Protein 4N3W (pdb70)

Secondary structure (DSSP, 8-state):
-----HHHHHHHHHHHHHHHHT-TTTTGGGSS---TTTTT-TTHHHH-SS---HHHHHHHHHTT--SSHHHHHHHHHHHHHHHHHHS-TTSHHHHHHHHHHHHHHHHHHHHHHHTT-S----B-SSPPPP---TTSPP-----S---PBPPEEE-TTT--EEEHHHH--TT---TT----TTT-/----

InterPro domains:
  IPR000197 Zinc finger, TAZ-type [PF02135] (354-430)
  IPR000197 Zinc finger, TAZ-type [PF02135] (1772-1843)
  IPR000197 Zinc finger, TAZ-type [PS50134] (347-433)
  IPR000197 Zinc finger, TAZ-type [PS50134] (1765-1846)
  IPR000197 Zinc finger, TAZ-type [SM00551] (348-433)
  IPR000197 Zinc finger, TAZ-type [SM00551] (1766-1844)
  IPR000433 Zinc finger, ZZ-type [PF00569] (1702-1742)
  IPR000433 Zinc finger, ZZ-type [PS01357] (1707-1732)
  IPR000433 Zinc finger, ZZ-type [PS50135] (1702-1750)
  IPR000433 Zinc finger, ZZ-type [SM00291] (1701-1742)
  IPR001487 Bromodomain [PF00439] (1104-1178)
  IPR001487 Bromodomain [PR00503] (1106-1119)
  IPR001487 Bromodomain [PR00503] (1122-1138)
  IPR001487 Bromodomain [PR00503] (1138-1156)
  IPR001487 Bromodomain [PR00503] (1156-1175)
  IPR001487 Bromodomain [PS50014] (1103-1175)
  IPR001487 Bromodomain [SM00297] (1084-1194)
  IPR003101 Coactivator CBP, KIX domain [PF02172] (588-667)
  IPR003101 Coactivator CBP, KIX domain [PS50952] (587-666)
  IPR009110 Nuclear receptor coactivator, interlocking [SSF69125] (2059-2115)

Structure (mmCIF, N/CA/C/O backbone):
data_4N3W
#
_entry.id   4N3W
#
_cell.length_a   92.460
_cell.length_b   59.312
_cell.length_c   53.444
_cell.angle_alpha   90.00
_cell.angle_beta   102.96
_cell.angle_gamma   90.00
#
_symmetry.space_group_name_H-M   'C 1 2 1'
#
loop_
_entity.id
_entity.type
_entity.pdbx_description
1 polymer 'CREB-binding protein'
2 polymer 'Histone H4 peptide'
3 non-polymer 'ZINC ION'
4 water water
#
loop_
_atom_site.group_PDB
_atom_site.id
_atom_site.type_symbol
_atom_site.label_atom_id
_atom_site.label_alt_id
_atom_site.label_comp_id
_atom_site.label_asym_id
_atom_site.label_entity_id
_atom_site.label_seq_id
_atom_site.pdbx_PDB_ins_code
_atom_site.Cartn_x
_atom_site.Cartn_y
_atom_site.Cartn_z
_atom_site.occupancy
_atom_site.B_iso_or_equiv
_atom_site.auth_seq_id
_atom_site.auth_comp_id
_atom_site.auth_asym_id
_atom_site.auth_atom_id
_atom_site.pdbx_PDB_model_num
ATOM 1 N N . LYS A 1 3 ? 6.070 -17.428 23.255 1.00 71.49 1082 LYS A N 1
ATOM 2 C CA . LYS A 1 3 ? 6.308 -18.509 24.252 1.00 63.38 1082 LYS A CA 1
ATOM 3 C C . LYS A 1 3 ? 7.788 -18.518 24.633 1.00 58.78 1082 LYS A C 1
ATOM 4 O O . LYS A 1 3 ? 8.095 -18.410 25.826 1.00 56.35 1082 LYS A O 1
ATOM 10 N N . LYS A 1 4 ? 8.695 -18.610 23.650 1.00 50.05 1083 LYS A N 1
ATOM 11 C CA . LYS A 1 4 ? 10.138 -18.484 23.946 1.00 54.86 1083 LYS A CA 1
ATOM 12 C C . LYS A 1 4 ? 10.498 -17.140 24.568 1.00 49.95 1083 LYS A C 1
ATOM 13 O O . LYS A 1 4 ? 10.338 -16.039 23.992 1.00 42.09 1083 LYS A O 1
ATOM 19 N N . ILE A 1 5 ? 11.008 -17.217 25.777 1.00 44.03 1084 ILE A N 1
ATOM 20 C CA . ILE A 1 5 ? 11.589 -15.992 26.401 1.00 45.79 1084 ILE A CA 1
ATOM 21 C C . ILE A 1 5 ? 13.121 -16.010 26.439 1.00 43.15 1084 ILE A C 1
ATOM 22 O O . ILE A 1 5 ? 13.723 -17.017 26.837 1.00 41.22 1084 ILE A O 1
ATOM 27 N N . PHE A 1 6 ? 13.764 -14.913 26.028 1.00 37.99 1085 PHE A N 1
ATOM 28 C CA . PHE A 1 6 ? 15.206 -14.838 26.019 1.00 39.24 1085 PHE A CA 1
ATOM 29 C C . PHE A 1 6 ? 15.693 -14.184 27.314 1.00 40.86 1085 PHE A C 1
ATOM 30 O O . PHE A 1 6 ? 15.303 -13.070 27.612 1.00 42.88 1085 PHE A O 1
ATOM 38 N N . LYS A 1 7 ? 16.572 -14.842 28.060 1.00 37.88 1086 LYS A N 1
ATOM 39 C CA . LYS A 1 7 ? 17.123 -14.242 29.270 1.00 46.13 1086 LYS A CA 1
ATOM 40 C C . LYS A 1 7 ? 18.320 -13.323 28.895 1.00 47.14 1086 LYS A C 1
ATOM 41 O O . LYS A 1 7 ? 18.978 -13.577 27.903 1.00 44.97 1086 LYS A O 1
ATOM 47 N N . PRO A 1 8 ? 18.607 -12.296 29.700 1.00 49.27 1087 PRO A N 1
ATOM 48 C CA . PRO A 1 8 ? 19.564 -11.245 29.292 1.00 49.03 1087 PRO A CA 1
ATOM 49 C C . PRO A 1 8 ? 20.924 -11.765 28.930 1.00 53.53 1087 PRO A C 1
ATOM 50 O O . PRO A 1 8 ? 21.531 -11.265 27.956 1.00 52.22 1087 PRO A O 1
ATOM 54 N N . GLU A 1 9 ? 21.400 -12.774 29.681 1.00 45.43 1088 GLU A N 1
ATOM 55 C CA . GLU A 1 9 ? 22.755 -13.270 29.512 1.00 48.03 1088 GLU A CA 1
ATOM 56 C C . GLU A 1 9 ? 22.926 -14.066 28.228 1.00 48.38 1088 GLU A C 1
ATOM 57 O O . GLU A 1 9 ? 24.010 -14.048 27.640 1.00 45.56 1088 GLU A O 1
ATOM 63 N N . GLU A 1 10 ? 21.864 -14.753 27.795 1.00 45.86 1089 GLU A N 1
ATOM 64 C CA . GLU A 1 10 ? 21.832 -15.465 26.539 1.00 47.02 1089 GLU A CA 1
ATOM 65 C C . GLU A 1 10 ? 21.923 -14.475 25.335 1.00 36.74 1089 GLU A C 1
ATOM 66 O O . GLU A 1 10 ? 22.680 -14.741 24.388 1.00 39.98 1089 GLU A O 1
ATOM 72 N N . LEU A 1 11 ? 21.179 -13.385 25.399 1.00 45.58 1090 LEU A N 1
ATOM 73 C CA . LEU A 1 11 ? 21.249 -12.308 24.360 1.00 42.69 1090 LEU A CA 1
ATOM 74 C C . LEU A 1 11 ? 22.632 -11.643 24.301 1.00 45.82 1090 LEU A C 1
ATOM 75 O O . LEU A 1 11 ? 23.255 -11.531 23.223 1.00 39.56 1090 LEU A O 1
ATOM 80 N N . ARG A 1 12 ? 23.116 -11.263 25.481 1.00 42.39 1091 ARG A N 1
ATOM 81 C CA . ARG A 1 12 ? 24.393 -10.578 25.646 1.00 46.38 1091 ARG A CA 1
ATOM 82 C C . ARG A 1 12 ? 25.502 -11.479 25.171 1.00 45.32 1091 ARG A C 1
ATOM 83 O O . ARG A 1 12 ? 26.273 -11.116 24.279 1.00 44.38 1091 ARG A O 1
ATOM 91 N N . GLN A 1 13 ? 25.567 -12.712 25.671 1.00 44.94 1092 GLN A N 1
ATOM 92 C CA . GLN A 1 13 ? 26.537 -13.658 25.156 1.00 41.06 1092 GLN A CA 1
ATOM 93 C C . GLN A 1 13 ? 26.506 -13.910 23.633 1.00 48.37 1092 GLN A C 1
ATOM 94 O O . GLN A 1 13 ? 27.551 -14.130 22.998 1.00 46.42 1092 GLN A O 1
ATOM 100 N N . ALA A 1 14 ? 25.328 -13.962 23.034 1.00 42.39 1093 ALA A N 1
ATOM 101 C CA . ALA A 1 14 ? 25.291 -14.266 21.628 1.00 37.84 1093 ALA A CA 1
ATOM 102 C C . ALA A 1 14 ? 25.603 -13.012 20.782 1.00 34.81 1093 ALA A C 1
ATOM 103 O O . ALA A 1 14 ? 26.341 -13.093 19.772 1.00 38.35 1093 ALA A O 1
ATOM 105 N N . LEU A 1 15 ? 25.006 -11.897 21.168 1.00 38.88 1094 LEU A N 1
ATOM 106 C CA . LEU A 1 15 ? 24.960 -10.683 20.359 1.00 33.79 1094 LEU A CA 1
ATOM 107 C C . LEU A 1 15 ? 26.214 -9.796 20.560 1.00 42.46 1094 LEU A C 1
ATOM 108 O O . LEU A 1 15 ? 26.694 -9.099 19.633 1.00 38.82 1094 LEU A O 1
ATOM 113 N N . MET A 1 16 ? 26.732 -9.768 21.784 1.00 37.28 1095 MET A N 1
ATOM 114 C CA . MET A 1 16 ? 27.807 -8.810 22.099 1.00 41.42 1095 MET A CA 1
ATOM 115 C C . MET A 1 16 ? 29.018 -8.956 21.144 1.00 41.16 1095 MET A C 1
ATOM 116 O O . MET A 1 16 ? 29.621 -7.951 20.785 1.00 41.97 1095 MET A O 1
ATOM 121 N N . PRO A 1 17 ? 29.360 -10.175 20.722 1.00 42.51 1096 PRO A N 1
ATOM 122 C CA . PRO A 1 17 ? 30.465 -10.232 19.784 1.00 46.48 1096 PRO A CA 1
ATOM 123 C C . PRO A 1 17 ? 30.166 -9.571 18.440 1.00 47.37 1096 PRO A C 1
ATOM 124 O O . PRO A 1 17 ? 31.097 -9.171 17.775 1.00 37.55 1096 PRO A O 1
ATOM 128 N N . THR A 1 18 ? 28.896 -9.381 18.079 1.00 41.38 1097 THR A N 1
ATOM 129 C CA . THR A 1 18 ? 28.596 -8.642 16.857 1.00 37.13 1097 THR A CA 1
ATOM 130 C C . THR A 1 18 ? 28.803 -7.190 17.122 1.00 34.84 1097 THR A C 1
ATOM 131 O O . THR A 1 18 ? 29.303 -6.465 16.241 1.00 35.14 1097 THR A O 1
ATOM 135 N N . LEU A 1 19 ? 28.473 -6.713 18.326 1.00 33.66 1098 LEU A N 1
ATOM 136 C CA . LEU A 1 19 ? 28.749 -5.350 18.643 1.00 34.83 1098 LEU A CA 1
ATOM 137 C C . LEU A 1 19 ? 30.269 -5.028 18.790 1.00 40.19 1098 LEU A C 1
ATOM 138 O O . LEU A 1 19 ? 30.755 -3.921 18.415 1.00 36.03 1098 LEU A O 1
ATOM 143 N N . GLU A 1 20 ? 31.015 -5.970 19.351 1.00 37.36 1099 GLU A N 1
ATOM 144 C CA . GLU A 1 20 ? 32.471 -5.817 19.444 1.00 36.92 1099 GLU A CA 1
ATOM 145 C C . GLU A 1 20 ? 33.064 -5.753 18.034 1.00 34.49 1099 GLU A C 1
ATOM 146 O O . GLU A 1 20 ? 34.033 -5.069 17.834 1.00 37.47 1099 GLU A O 1
ATOM 152 N N . ALA A 1 21 ? 32.524 -6.490 17.075 1.00 34.22 1100 ALA A N 1
ATOM 153 C CA . ALA A 1 21 ? 33.045 -6.461 15.670 1.00 37.42 1100 ALA A CA 1
ATOM 154 C C . ALA A 1 21 ? 32.929 -5.045 15.096 1.00 37.53 1100 ALA A C 1
ATOM 155 O O . ALA A 1 21 ? 33.795 -4.611 14.324 1.00 38.89 1100 ALA A O 1
ATOM 157 N N . LEU A 1 22 ? 31.889 -4.310 15.490 1.00 38.72 1101 LEU A N 1
ATOM 158 C CA . LEU A 1 22 ? 31.752 -2.918 15.093 1.00 33.90 1101 LEU A CA 1
ATOM 159 C C . LEU A 1 22 ? 32.773 -2.066 15.814 1.00 36.22 1101 LEU A C 1
ATOM 160 O O . LEU A 1 22 ? 33.529 -1.317 15.199 1.00 36.18 1101 LEU A O 1
ATOM 165 N N . TYR A 1 23 ? 32.804 -2.164 17.122 1.00 34.11 1102 TYR A N 1
ATOM 166 C CA . TYR A 1 23 ? 33.783 -1.416 17.888 1.00 35.01 1102 TYR A CA 1
ATOM 167 C C . TYR A 1 23 ? 35.270 -1.581 17.413 1.00 32.43 1102 TYR A C 1
ATOM 168 O O . TYR A 1 23 ? 36.069 -0.626 17.522 1.00 37.70 1102 TYR A O 1
ATOM 177 N N . ARG A 1 24 ? 35.631 -2.764 17.012 1.00 37.86 1103 ARG A N 1
ATOM 178 C CA . ARG A 1 24 ? 36.973 -3.047 16.487 1.00 45.00 1103 ARG A CA 1
ATOM 179 C C . ARG A 1 24 ? 37.318 -2.197 15.256 1.00 48.17 1103 ARG A C 1
ATOM 180 O O . ARG A 1 24 ? 38.508 -2.004 14.940 1.00 39.44 1103 ARG A O 1
ATOM 188 N N . GLN A 1 25 ? 36.302 -1.704 14.550 1.00 42.34 1104 GLN A N 1
ATOM 189 C CA . GLN A 1 25 ? 36.579 -0.990 13.288 1.00 39.42 1104 GLN A CA 1
ATOM 190 C C . GLN A 1 25 ? 37.134 0.384 13.597 1.00 33.69 1104 GLN A C 1
ATOM 191 O O . GLN A 1 25 ? 36.473 1.218 14.222 1.00 38.05 1104 GLN A O 1
ATOM 197 N N . ASP A 1 26 ? 38.377 0.632 13.181 1.00 40.45 1105 ASP A N 1
ATOM 198 C CA . ASP A 1 26 ? 39.066 1.912 13.479 1.00 37.56 1105 ASP A CA 1
ATOM 199 C C . ASP A 1 26 ? 39.621 2.363 12.158 1.00 38.68 1105 ASP A C 1
ATOM 200 O O . ASP A 1 26 ? 40.375 1.643 11.561 1.00 35.16 1105 ASP A O 1
ATOM 205 N N . PRO A 1 27 ? 39.256 3.541 11.671 1.00 35.16 1106 PRO A N 1
ATOM 206 C CA . PRO A 1 27 ? 38.643 4.691 12.216 1.00 36.22 1106 PRO A CA 1
ATOM 207 C C . PRO A 1 27 ? 37.089 4.607 12.286 1.00 33.77 1106 PRO A C 1
ATOM 208 O O . PRO A 1 27 ? 36.480 5.434 12.927 1.00 39.18 1106 PRO A O 1
ATOM 212 N N . GLU A 1 28 ? 36.501 3.611 11.649 1.00 35.26 1107 GLU A N 1
ATOM 213 C CA . GLU A 1 28 ? 35.076 3.648 11.321 1.00 30.71 1107 GLU A CA 1
ATOM 214 C C . GLU A 1 28 ? 34.105 3.722 12.510 1.00 34.09 1107 GLU A C 1
ATOM 215 O O . GLU A 1 28 ? 33.101 4.435 12.413 1.00 35.11 1107 GLU A O 1
ATOM 221 N N . SER A 1 29 ? 34.392 3.035 13.631 1.00 33.58 1108 SER A N 1
ATOM 222 C CA . SER A 1 29 ? 33.489 3.090 14.771 1.00 33.52 1108 SER A CA 1
ATOM 223 C C . SER A 1 29 ? 33.550 4.363 15.554 1.00 34.84 1108 SER A C 1
ATOM 224 O O . SER A 1 29 ? 32.644 4.654 16.350 1.00 31.39 1108 SER A O 1
ATOM 227 N N . LEU A 1 30 ? 34.606 5.166 15.401 1.00 34.92 1109 LEU A N 1
ATOM 228 C CA . LEU A 1 30 ? 34.819 6.238 16.365 1.00 37.89 1109 LEU A CA 1
ATOM 229 C C . LEU A 1 30 ? 33.729 7.271 16.487 1.00 37.63 1109 LEU A C 1
ATOM 230 O O . LEU A 1 30 ? 33.376 7.641 17.573 1.00 37.73 1109 LEU A O 1
ATOM 235 N N . PRO A 1 31 ? 33.117 7.696 15.368 1.00 38.14 1110 PRO A N 1
ATOM 236 C CA . PRO A 1 31 ? 31.954 8.596 15.510 1.00 36.32 1110 PRO A CA 1
ATOM 237 C C . PRO A 1 31 ? 30.694 7.926 16.128 1.00 33.15 1110 PRO A C 1
ATOM 238 O O . PRO A 1 31 ? 29.756 8.638 16.423 1.00 37.32 1110 PRO A O 1
ATOM 242 N N . PHE A 1 32 ? 30.695 6.584 16.195 1.00 31.55 1111 PHE A N 1
ATOM 243 C CA . PHE A 1 32 ? 29.582 5.796 16.676 1.00 33.27 1111 PHE A CA 1
ATOM 244 C C . PHE A 1 32 ? 29.702 5.310 18.149 1.00 32.91 1111 PHE A C 1
ATOM 245 O O . PHE A 1 32 ? 28.779 4.709 18.689 1.00 33.46 1111 PHE A O 1
ATOM 253 N N . ARG A 1 33 ? 30.783 5.700 18.795 1.00 36.15 1112 ARG A N 1
ATOM 254 C CA . ARG A 1 33 ? 31.088 5.183 20.128 1.00 39.22 1112 ARG A CA 1
ATOM 255 C C . ARG A 1 33 ? 30.389 5.904 21.274 1.00 35.91 1112 ARG A C 1
ATOM 256 O O . ARG A 1 33 ? 30.423 5.418 22.431 1.00 42.41 1112 ARG A O 1
ATOM 264 N N . GLN A 1 34 ? 29.787 7.071 21.032 1.00 33.17 1113 GLN A N 1
ATOM 265 C CA . GLN A 1 34 ? 29.117 7.810 22.069 1.00 36.03 1113 GLN A CA 1
ATOM 266 C C . GLN A 1 34 ? 27.914 8.503 21.439 1.00 39.35 1113 GLN A C 1
ATOM 267 O O . GLN A 1 34 ? 27.922 8.648 20.182 1.00 36.23 1113 GLN A O 1
ATOM 273 N N . PRO A 1 35 ? 26.895 8.930 22.251 1.00 35.62 1114 PRO A N 1
ATOM 274 C CA . PRO A 1 35 ? 25.773 9.708 21.679 1.00 36.54 1114 PRO A CA 1
ATOM 275 C C . PRO A 1 35 ? 26.261 10.950 20.987 1.00 40.51 1114 PRO A C 1
ATOM 276 O O . PRO A 1 35 ? 27.173 11.665 21.495 1.00 35.75 1114 PRO A O 1
ATOM 280 N N . VAL A 1 36 ? 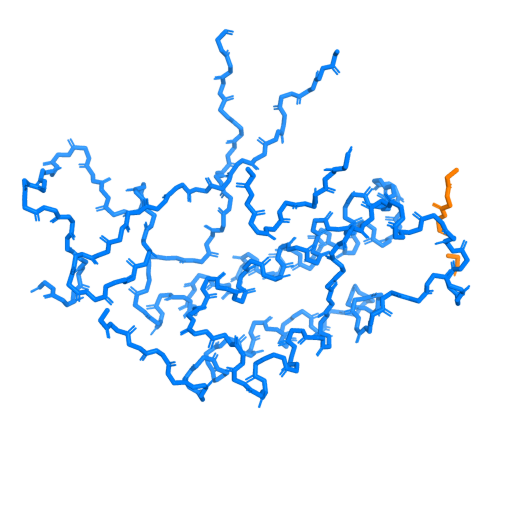25.736 11.176 19.781 1.00 34.90 1115 VAL A N 1
ATOM 281 C CA . VAL A 1 36 ? 25.990 12.418 19.090 1.00 38.37 1115 VAL A CA 1
ATOM 282 C C . VAL A 1 36 ? 25.625 13.603 19.983 1.00 35.01 1115 VAL A C 1
ATOM 283 O O . VAL A 1 36 ? 24.496 13.693 20.455 1.00 35.34 1115 VAL A O 1
ATOM 287 N N . ASP A 1 37 ? 26.590 14.517 20.176 1.00 38.93 1116 ASP A N 1
ATOM 288 C CA . ASP A 1 37 ? 26.438 15.771 20.976 1.00 40.60 1116 ASP A CA 1
ATOM 289 C C . ASP A 1 37 ? 26.451 16.927 20.008 1.00 36.20 1116 ASP A C 1
ATOM 290 O O . ASP A 1 37 ? 27.524 17.271 19.537 1.00 44.23 1116 ASP A O 1
ATOM 295 N N . PRO A 1 38 ? 25.273 17.475 19.632 1.00 37.82 1117 PRO A N 1
ATOM 296 C CA . PRO A 1 38 ? 25.249 18.469 18.568 1.00 39.95 1117 PRO A CA 1
ATOM 297 C C . PRO A 1 38 ? 25.962 19.791 18.850 1.00 40.88 1117 PRO A C 1
ATOM 298 O O . PRO A 1 38 ? 26.382 20.439 17.890 1.00 44.26 1117 PRO A O 1
ATOM 302 N N . GLN A 1 39 ? 26.072 20.172 20.118 1.00 48.60 1118 GLN A N 1
ATOM 303 C CA . GLN A 1 39 ? 26.948 21.280 20.533 1.00 51.71 1118 GLN A CA 1
ATOM 304 C C . GLN A 1 39 ? 28.386 21.024 20.159 1.00 46.63 1118 GLN A C 1
ATOM 305 O O . GLN A 1 39 ? 28.937 21.706 19.298 1.00 58.83 1118 GLN A O 1
ATOM 311 N N . LEU A 1 40 ? 28.971 19.989 20.743 1.00 52.83 1119 LEU A N 1
ATOM 312 C CA . LEU A 1 40 ? 30.359 19.606 20.473 1.00 53.38 1119 LEU A CA 1
ATOM 313 C C . LEU A 1 40 ? 30.631 19.516 18.976 1.00 58.03 1119 LEU A C 1
ATOM 314 O O . LEU A 1 40 ? 31.623 20.035 18.500 1.00 54.19 1119 LEU A O 1
ATOM 319 N N . LEU A 1 41 ? 29.725 18.885 18.230 1.00 46.77 1120 LEU A N 1
ATOM 320 C CA . LEU A 1 41 ? 29.955 18.577 16.816 1.00 46.73 1120 LEU A CA 1
ATOM 321 C C . LEU A 1 41 ? 29.572 19.721 15.872 1.00 42.53 1120 LEU A C 1
ATOM 322 O O . LEU A 1 41 ? 29.730 19.614 14.671 1.00 44.87 1120 LEU A O 1
ATOM 327 N N . GLY A 1 42 ? 29.038 20.800 16.414 1.00 46.82 1121 GLY A N 1
ATOM 328 C CA . GLY A 1 42 ? 28.623 21.948 15.610 1.00 48.55 1121 GLY A CA 1
ATOM 329 C C . GLY A 1 42 ? 27.449 21.719 14.675 1.00 50.83 1121 GLY A C 1
ATOM 330 O O . GLY A 1 42 ? 27.396 22.312 13.581 1.00 52.81 1121 GLY A O 1
ATOM 331 N N . ILE A 1 43 ? 26.493 20.884 15.100 1.00 42.10 1122 ILE A N 1
ATOM 332 C CA . ILE A 1 43 ? 25.380 20.491 14.217 1.00 43.89 1122 ILE A CA 1
ATOM 333 C C . ILE A 1 43 ? 24.048 20.764 14.904 1.00 41.30 1122 ILE A C 1
ATOM 334 O O . ILE A 1 43 ? 23.329 19.826 15.335 1.00 42.00 1122 ILE A O 1
ATOM 339 N N . PRO A 1 44 ? 23.673 22.058 14.996 1.00 47.62 1123 PRO A N 1
ATOM 340 C CA . PRO A 1 44 ? 22.511 22.414 15.828 1.00 45.36 1123 PRO A CA 1
ATOM 341 C C . PRO A 1 44 ? 21.184 21.940 15.264 1.00 42.73 1123 PRO A C 1
ATOM 342 O O . PRO A 1 44 ? 20.188 21.976 15.972 1.00 44.98 1123 PRO A O 1
ATOM 346 N N . ASP A 1 45 ? 21.145 21.550 13.994 1.00 39.83 1124 ASP A N 1
ATOM 347 C CA . ASP A 1 45 ? 19.912 21.001 13.411 1.00 42.25 1124 ASP A CA 1
ATOM 348 C C . ASP A 1 45 ? 19.813 19.448 13.555 1.00 40.35 1124 ASP A C 1
ATOM 349 O O . ASP A 1 45 ? 18.875 18.846 13.025 1.00 42.19 1124 ASP A O 1
ATOM 354 N N . TYR A 1 46 ? 20.723 18.794 14.293 1.00 38.81 1125 TYR A N 1
ATOM 355 C CA . TYR A 1 46 ? 20.709 17.335 14.387 1.00 35.95 1125 TYR A CA 1
ATOM 356 C C . TYR A 1 46 ? 19.388 16.698 14.821 1.00 35.78 1125 TYR A C 1
ATOM 357 O O . TYR A 1 46 ? 18.851 15.787 14.121 1.00 33.99 1125 TYR A O 1
ATOM 366 N N . PHE A 1 47 ? 18.862 17.117 15.981 1.00 33.52 1126 PHE A N 1
ATOM 367 C CA . PHE A 1 47 ? 17.603 16.624 16.466 1.00 41.47 1126 PHE A CA 1
ATOM 368 C C . PHE A 1 47 ? 16.389 17.186 15.670 1.00 39.21 1126 PHE A C 1
ATOM 369 O O . PHE A 1 47 ? 15.284 16.722 15.849 1.00 39.04 1126 PHE A O 1
ATOM 377 N N . ASP A 1 48 ? 16.587 18.149 14.781 1.00 43.08 1127 ASP A N 1
ATOM 378 C CA . ASP A 1 48 ? 15.549 18.418 13.767 1.00 40.82 1127 ASP A CA 1
ATOM 379 C C . ASP A 1 48 ? 15.417 17.249 12.762 1.00 42.96 1127 ASP A C 1
ATOM 380 O O . ASP A 1 48 ? 14.348 17.011 12.195 1.00 45.07 1127 ASP A O 1
ATOM 385 N N . ILE A 1 49 ? 16.514 16.547 12.524 1.00 40.60 1128 ILE A N 1
ATOM 386 C CA . ILE A 1 49 ? 16.573 15.532 11.489 1.00 38.09 1128 ILE A CA 1
ATOM 387 C C . ILE A 1 49 ? 16.442 14.142 12.113 1.00 41.69 1128 ILE A C 1
ATOM 388 O O . ILE A 1 49 ? 15.673 13.330 11.650 1.00 37.41 1128 ILE A O 1
ATOM 393 N N . VAL A 1 50 ? 17.205 13.872 13.187 1.00 37.76 1129 VAL A N 1
ATOM 394 C CA . VAL A 1 50 ? 17.206 12.560 13.856 1.00 33.90 1129 VAL A CA 1
ATOM 395 C C . VAL A 1 50 ? 16.338 12.662 15.089 1.00 36.85 1129 VAL A C 1
ATOM 396 O O . VAL A 1 50 ? 16.713 13.325 16.048 1.00 37.24 1129 VAL A O 1
ATOM 400 N N . LYS A 1 51 ? 15.180 12.021 15.062 1.00 36.13 1130 LYS A N 1
ATOM 401 C CA . LYS A 1 51 ? 14.201 12.109 16.120 1.00 39.33 1130 LYS A CA 1
ATOM 402 C C . LYS A 1 51 ? 14.516 11.110 17.194 1.00 37.28 1130 LYS A C 1
ATOM 403 O O . LYS A 1 51 ? 14.174 11.313 18.346 1.00 36.23 1130 LYS A O 1
ATOM 409 N N . ASN A 1 52 ? 15.263 10.061 16.860 1.00 32.00 1131 ASN A N 1
ATOM 410 C CA . ASN A 1 52 ? 15.479 8.948 17.738 1.00 33.74 1131 ASN A CA 1
ATOM 411 C C . ASN A 1 52 ? 16.911 8.458 17.646 1.00 38.08 1131 ASN A C 1
ATOM 412 O O . ASN A 1 52 ? 17.266 7.499 16.905 1.00 32.09 1131 ASN A O 1
ATOM 417 N N . PRO A 1 53 ? 17.809 9.170 18.366 1.00 36.30 1132 PRO A N 1
ATOM 418 C CA . PRO A 1 53 ? 19.197 8.812 18.262 1.00 33.18 1132 PRO A CA 1
ATOM 419 C C . PRO A 1 53 ? 19.543 7.480 18.860 1.00 32.50 1132 PRO A C 1
ATOM 420 O O . PRO A 1 53 ? 18.828 6.920 19.708 1.00 32.43 1132 PRO A O 1
ATOM 424 N N . MET A 1 54 ? 20.623 6.922 18.311 1.00 33.09 1133 MET A N 1
ATOM 425 C CA . MET A 1 54 ? 21.187 5.642 18.729 1.00 30.95 1133 MET A CA 1
ATOM 426 C C . MET A 1 54 ? 22.665 5.555 18.448 1.00 31.20 1133 MET A C 1
ATOM 427 O O . MET A 1 54 ? 2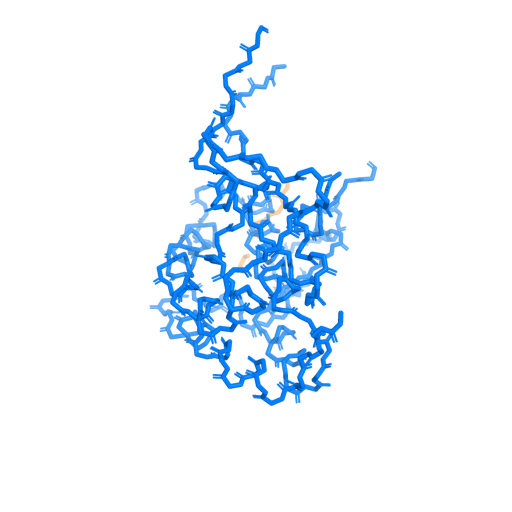3.123 6.101 17.403 1.00 32.50 1133 MET A O 1
ATOM 432 N N . ASP A 1 55 ? 23.373 4.765 19.266 1.00 30.33 1134 ASP A N 1
ATOM 433 C CA . ASP A 1 55 ? 24.841 4.621 19.210 1.00 33.61 1134 ASP A CA 1
ATOM 434 C C . ASP A 1 55 ? 25.323 3.418 19.924 1.00 30.58 1134 ASP A C 1
ATOM 435 O O . ASP A 1 55 ? 24.549 2.766 20.651 1.00 37.19 1134 ASP A O 1
ATOM 440 N N . LEU A 1 56 ? 26.584 3.067 19.678 1.00 31.90 1135 LEU A N 1
ATOM 441 C CA . LEU A 1 56 ? 27.169 1.831 20.169 1.00 30.87 1135 LEU A CA 1
ATOM 442 C C . LEU A 1 56 ? 27.085 1.734 21.672 1.00 33.16 1135 LEU A C 1
ATOM 443 O O . LEU A 1 56 ? 26.859 0.629 22.206 1.00 35.43 1135 LEU A O 1
ATOM 448 N N . SER A 1 57 ? 27.276 2.852 22.330 1.00 36.22 1136 SER A N 1
ATOM 449 C CA . SER A 1 57 ? 27.335 2.811 23.821 1.00 39.63 1136 SER A CA 1
ATOM 450 C C . SER A 1 57 ? 25.959 2.521 24.416 1.00 39.86 1136 SER A C 1
ATOM 451 O O . SER A 1 57 ? 25.841 1.765 25.409 1.00 38.25 1136 SER A O 1
ATOM 454 N N . THR A 1 58 ? 24.922 3.081 23.786 1.00 40.33 1137 THR A N 1
ATOM 455 C CA . THR A 1 58 ? 23.532 2.926 24.256 1.00 34.80 1137 THR A CA 1
ATOM 456 C C . THR A 1 58 ? 23.154 1.484 24.009 1.00 34.72 1137 THR A C 1
ATOM 457 O O . THR A 1 58 ? 22.638 0.810 24.919 1.00 36.13 1137 THR A O 1
ATOM 461 N N . ILE A 1 59 ? 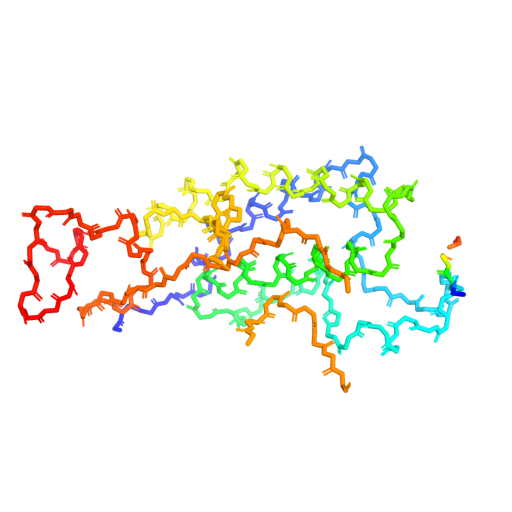23.473 0.948 22.827 1.00 32.15 1138 ILE A N 1
ATOM 462 C CA . ILE A 1 59 ? 23.181 -0.450 22.522 1.00 33.83 1138 ILE A CA 1
ATOM 463 C C . ILE A 1 59 ? 23.902 -1.418 23.513 1.00 38.60 1138 ILE A C 1
ATOM 464 O O . ILE A 1 59 ? 23.370 -2.486 23.933 1.00 34.56 1138 ILE A O 1
ATOM 469 N N . LYS A 1 60 ? 25.145 -1.077 23.837 1.00 36.55 1139 LYS A N 1
ATOM 470 C CA . LYS A 1 60 ? 25.938 -1.941 24.747 1.00 36.88 1139 LYS A CA 1
ATOM 471 C C . LYS A 1 60 ? 25.274 -1.890 26.128 1.00 33.33 1139 LYS A C 1
ATOM 472 O O . LYS A 1 60 ? 25.164 -2.913 26.782 1.00 43.52 1139 LYS A O 1
ATOM 478 N N . ARG A 1 61 ? 24.911 -0.696 26.540 1.00 38.62 1140 ARG A N 1
ATOM 479 C CA . ARG A 1 61 ? 24.214 -0.474 27.841 1.00 47.77 1140 ARG A CA 1
ATOM 480 C C . ARG A 1 61 ? 22.842 -1.196 27.866 1.00 45.54 1140 ARG A C 1
ATOM 481 O O . ARG A 1 61 ? 22.482 -1.808 28.867 1.00 41.70 1140 ARG A O 1
ATOM 489 N N . LYS A 1 62 ? 22.114 -1.197 26.743 1.00 39.30 1141 LYS A N 1
ATOM 490 C CA . LYS A 1 62 ? 20.896 -1.994 26.634 1.00 39.58 1141 LYS A CA 1
ATOM 491 C C . LYS A 1 62 ? 21.123 -3.515 26.770 1.00 40.60 1141 LYS A C 1
ATOM 492 O O . LYS A 1 62 ? 20.369 -4.198 27.473 1.00 44.76 1141 LYS A O 1
ATOM 498 N N . LEU A 1 63 ? 22.190 -4.037 26.178 1.00 40.82 1142 LEU A N 1
ATOM 499 C CA . LEU A 1 63 ? 22.562 -5.426 26.353 1.00 40.54 1142 LEU A CA 1
ATOM 500 C C . LEU A 1 63 ? 23.007 -5.762 27.811 1.00 46.31 1142 LEU A C 1
ATOM 501 O O . LEU A 1 63 ? 22.751 -6.859 28.337 1.00 42.90 1142 LEU A O 1
ATOM 506 N N . ASP A 1 64 ? 23.790 -4.855 28.354 1.00 42.92 1143 ASP A N 1
ATOM 507 C CA . ASP A 1 64 ? 24.399 -5.003 29.699 1.00 47.21 1143 ASP A CA 1
ATOM 508 C C . ASP A 1 64 ? 23.404 -4.975 30.854 1.00 55.79 1143 ASP A C 1
ATOM 509 O O . ASP A 1 64 ? 23.670 -5.586 31.902 1.00 58.58 1143 ASP A O 1
ATOM 514 N N . THR A 1 65 ? 22.266 -4.316 30.646 1.00 52.78 1144 THR A N 1
ATOM 515 C CA . THR A 1 65 ? 21.235 -4.103 31.655 1.00 56.81 1144 THR A CA 1
ATOM 516 C C . THR A 1 65 ? 19.898 -4.824 31.269 1.00 55.67 1144 THR A C 1
ATOM 517 O O . THR A 1 65 ? 18.857 -4.605 31.881 1.00 51.40 1144 THR A O 1
ATOM 521 N N . GLY A 1 66 ? 19.927 -5.681 30.253 1.00 49.94 1145 GLY A N 1
ATOM 522 C CA . GLY A 1 66 ? 18.764 -6.521 29.919 1.00 52.85 1145 GLY A CA 1
ATOM 523 C C . GLY A 1 66 ? 17.557 -5.855 29.290 1.00 53.09 1145 GLY A C 1
ATOM 524 O O . GLY A 1 66 ? 16.424 -6.330 29.460 1.00 42.72 1145 GLY A O 1
ATOM 525 N N . GLN A 1 67 ? 17.754 -4.774 28.527 1.00 43.26 1146 GLN A N 1
ATOM 526 C CA . GLN A 1 67 ? 16.607 -4.083 27.960 1.00 48.56 1146 GLN A CA 1
ATOM 527 C C . GLN A 1 67 ? 16.031 -4.711 26.688 1.00 46.08 1146 GLN A C 1
ATOM 528 O O . GLN A 1 67 ? 15.057 -4.202 26.164 1.00 47.03 1146 GLN A O 1
ATOM 534 N N . TYR A 1 68 ? 16.638 -5.750 26.148 1.00 45.44 1147 TYR A N 1
ATOM 535 C CA . TYR A 1 68 ? 16.062 -6.367 24.931 1.00 44.98 1147 TYR A CA 1
ATOM 536 C C . TYR A 1 68 ? 15.421 -7.697 25.366 1.00 48.70 1147 TYR A C 1
ATOM 537 O O . TYR A 1 68 ? 16.012 -8.438 26.168 1.00 49.12 1147 TYR A O 1
ATOM 546 N N . GLN A 1 69 ? 14.228 -7.987 24.848 1.00 47.64 1148 GLN A N 1
ATOM 547 C CA . GLN A 1 69 ? 13.548 -9.236 25.181 1.00 49.03 1148 GLN A CA 1
ATOM 548 C C . GLN A 1 69 ? 13.859 -10.247 24.143 1.00 44.30 1148 GLN A C 1
ATOM 549 O O . GLN A 1 69 ? 13.910 -11.446 24.406 1.00 41.21 1148 GLN A O 1
ATOM 555 N N . GLU A 1 70 ? 14.074 -9.764 22.912 1.00 41.33 1149 GLU A N 1
ATOM 556 C CA . GLU A 1 70 ? 14.398 -10.664 21.846 1.00 42.25 1149 GLU A CA 1
ATOM 557 C C . GLU A 1 70 ? 15.336 -9.975 20.817 1.00 35.45 1149 GLU A C 1
ATOM 558 O O . GLU A 1 70 ? 15.381 -8.761 20.756 1.00 37.34 1149 GLU A O 1
ATOM 564 N N . PRO A 1 71 ? 16.087 -10.773 20.065 1.00 34.30 1150 PRO A N 1
ATOM 565 C CA . PRO A 1 71 ? 17.274 -10.239 19.432 1.00 36.91 1150 PRO A CA 1
ATOM 566 C C . PRO A 1 71 ? 16.966 -9.347 18.221 1.00 36.29 1150 PRO A C 1
ATOM 567 O O . PRO A 1 71 ? 17.842 -8.587 17.821 1.00 34.55 1150 PRO A O 1
ATOM 571 N N . TRP A 1 72 ? 15.751 -9.413 17.653 1.00 36.54 1151 TRP A N 1
ATOM 572 C CA . TRP A 1 72 ? 15.412 -8.484 16.562 1.00 34.83 1151 TRP A CA 1
ATOM 573 C C . TRP A 1 72 ? 15.332 -7.049 17.115 1.00 33.76 1151 TRP A C 1
ATOM 574 O O . TRP A 1 72 ? 15.486 -6.107 16.401 1.00 33.75 1151 TRP A O 1
ATOM 585 N N . GLN A 1 73 ? 15.137 -6.880 18.429 1.00 32.95 1152 GLN A N 1
ATOM 586 C CA . GLN A 1 73 ? 15.166 -5.565 18.964 1.00 29.24 1152 GLN A CA 1
ATOM 587 C C . GLN A 1 73 ? 16.582 -4.975 18.941 1.00 30.16 1152 GLN A C 1
ATOM 588 O O . GLN A 1 73 ? 16.768 -3.741 18.806 1.00 36.56 1152 GLN A O 1
ATOM 594 N N . TYR A 1 74 ? 17.564 -5.819 19.162 1.00 32.10 1153 TYR A N 1
ATOM 595 C CA . TYR A 1 74 ? 18.979 -5.407 19.035 1.00 34.33 1153 TYR A CA 1
ATOM 596 C C . TYR A 1 74 ? 19.294 -5.050 17.566 1.00 32.62 1153 TYR A C 1
ATOM 597 O O . TYR A 1 74 ? 19.812 -4.002 17.271 1.00 32.19 1153 TYR A O 1
ATOM 606 N N . VAL A 1 75 ? 18.987 -5.949 16.644 1.00 32.44 1154 VAL A N 1
ATOM 607 C CA . VAL A 1 75 ? 19.164 -5.646 15.218 1.00 27.80 1154 VAL A CA 1
ATOM 608 C C . VAL A 1 75 ? 18.515 -4.323 14.818 1.00 32.29 1154 VAL A C 1
ATOM 609 O O . VAL A 1 75 ? 19.146 -3.502 14.146 1.00 30.28 1154 VAL A O 1
ATOM 613 N N . ASP A 1 76 ? 17.253 -4.075 15.250 1.00 30.10 1155 ASP A N 1
ATOM 614 C CA . ASP A 1 76 ? 16.590 -2.831 14.958 1.00 33.51 1155 ASP A CA 1
ATOM 615 C C . ASP A 1 76 ? 17.368 -1.630 15.455 1.00 32.89 1155 ASP A C 1
ATOM 616 O O . ASP A 1 76 ? 17.416 -0.636 14.784 1.00 27.67 1155 ASP A O 1
ATOM 621 N N . ASP A 1 77 ? 17.941 -1.710 16.649 1.00 33.26 1156 ASP A N 1
ATOM 622 C CA . ASP A 1 77 ? 18.724 -0.536 17.152 1.00 30.26 1156 ASP A CA 1
ATOM 623 C C . ASP A 1 77 ? 19.980 -0.339 16.336 1.00 26.83 1156 ASP A C 1
ATOM 624 O O . ASP A 1 77 ? 20.355 0.805 16.136 1.00 30.85 1156 ASP A O 1
ATOM 629 N N . VAL A 1 78 ? 20.678 -1.413 16.004 1.00 29.87 1157 VAL A N 1
ATOM 630 C CA . VAL A 1 78 ? 21.882 -1.317 15.129 1.00 32.66 1157 VAL A CA 1
ATOM 631 C C . VAL A 1 78 ? 21.557 -0.554 13.837 1.00 31.23 1157 VAL A C 1
ATOM 632 O O . VAL A 1 78 ? 22.234 0.397 13.4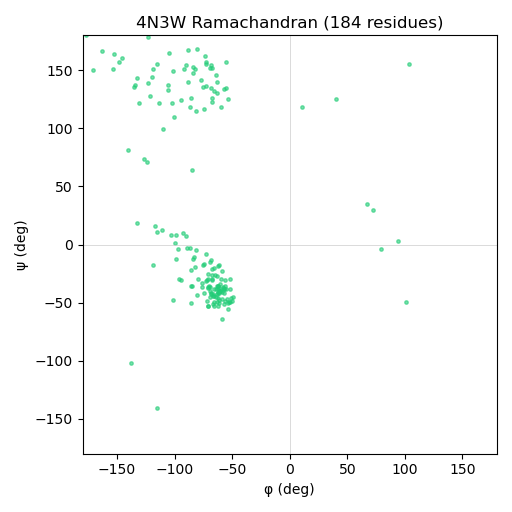71 1.00 28.44 1157 VAL A O 1
ATOM 636 N N . TRP A 1 79 ? 20.461 -0.935 13.164 1.00 30.86 1158 TRP A N 1
ATOM 637 C CA . TRP A 1 79 ? 20.053 -0.251 11.918 1.00 31.71 1158 TRP A CA 1
ATOM 638 C C . TRP A 1 79 ? 19.508 1.171 12.120 1.00 31.61 1158 TRP A C 1
ATOM 639 O O . TRP A 1 79 ? 19.691 2.034 11.267 1.00 32.07 1158 TRP A O 1
ATOM 650 N N . LEU A 1 80 ? 18.887 1.447 13.270 1.00 32.70 1159 LEU A N 1
ATOM 651 C CA . LEU A 1 80 ? 18.436 2.778 13.597 1.00 29.17 1159 LEU A CA 1
ATOM 652 C C . LEU A 1 80 ? 19.709 3.680 13.684 1.00 28.03 1159 LEU A C 1
ATOM 653 O O . LEU A 1 80 ? 19.747 4.741 13.161 1.00 27.51 1159 LEU A O 1
ATOM 658 N N . MET A 1 81 ? 20.728 3.178 14.295 1.00 27.31 1160 MET A N 1
ATOM 659 C CA . MET A 1 81 ? 22.033 3.943 14.397 1.00 28.01 1160 MET A CA 1
ATOM 660 C C . MET A 1 81 ? 22.612 4.204 13.020 1.00 23.19 1160 MET A C 1
ATOM 661 O O . MET A 1 81 ? 22.972 5.346 12.678 1.00 27.47 1160 MET A O 1
ATOM 666 N N . PHE A 1 82 ? 22.645 3.136 12.200 1.00 28.12 1161 PHE A N 1
ATOM 667 C CA . PHE A 1 82 ? 23.149 3.277 10.790 1.00 29.03 1161 PHE A CA 1
ATOM 668 C C . PHE A 1 82 ? 22.300 4.245 9.991 1.00 29.56 1161 PHE A C 1
ATOM 669 O O . PHE A 1 82 ? 22.803 5.156 9.305 1.00 29.79 1161 PHE A O 1
ATOM 677 N N . ASN A 1 83 ? 20.994 4.030 10.040 1.00 29.35 1162 ASN A N 1
ATOM 678 C CA . ASN A 1 83 ? 20.033 4.830 9.266 1.00 31.74 1162 ASN A CA 1
ATOM 679 C C . ASN A 1 83 ? 20.044 6.286 9.647 1.00 32.91 1162 ASN A C 1
ATOM 680 O O . ASN A 1 83 ? 20.004 7.172 8.761 1.00 28.62 1162 ASN A O 1
ATOM 685 N N . ASN A 1 84 ? 20.128 6.581 10.969 1.00 29.82 1163 ASN A N 1
ATOM 686 C CA . ASN A 1 84 ? 20.295 7.960 11.401 1.00 29.81 1163 ASN A CA 1
ATOM 687 C C . ASN A 1 84 ? 21.508 8.636 10.755 1.00 30.84 1163 ASN A C 1
ATOM 688 O O . ASN A 1 84 ? 21.412 9.752 10.259 1.00 33.75 1163 ASN A O 1
ATOM 693 N N . ALA A 1 85 ? 22.637 7.949 10.751 1.00 30.70 1164 ALA A N 1
ATOM 694 C CA . ALA A 1 85 ? 23.847 8.486 10.207 1.00 30.37 1164 ALA A CA 1
ATOM 695 C C . ALA A 1 85 ? 23.829 8.651 8.660 1.00 32.71 1164 ALA A C 1
ATOM 696 O O . ALA A 1 85 ? 24.305 9.655 8.157 1.00 31.17 1164 ALA A O 1
ATOM 698 N N . TRP A 1 86 ? 23.261 7.695 7.946 1.00 33.08 1165 TRP A N 1
ATOM 699 C CA . TRP A 1 86 ? 23.087 7.846 6.489 1.00 32.94 1165 TRP A CA 1
ATOM 700 C C . TRP A 1 86 ? 22.081 8.930 6.201 1.00 33.21 1165 TRP A C 1
ATOM 701 O O . TRP A 1 86 ? 22.181 9.565 5.154 1.00 35.41 1165 TRP A O 1
ATOM 712 N N . LEU A 1 87 ? 21.104 9.153 7.073 1.00 31.79 1166 LEU A N 1
ATOM 713 C CA . LEU A 1 87 ? 20.180 10.275 6.853 1.00 31.86 1166 LEU A CA 1
ATOM 714 C C . LEU A 1 87 ? 20.839 11.650 7.084 1.00 34.20 1166 LEU A C 1
ATOM 715 O O . LEU A 1 87 ? 20.752 12.576 6.274 1.00 31.64 1166 LEU A O 1
ATOM 720 N N . TYR A 1 88 ? 21.454 11.831 8.246 1.00 37.25 1167 TYR A N 1
ATOM 721 C CA . TYR A 1 88 ? 22.007 13.121 8.616 1.00 35.85 1167 TYR A CA 1
ATOM 722 C C . TYR A 1 88 ? 23.199 13.559 7.751 1.00 36.37 1167 TYR A C 1
ATOM 723 O O . TYR A 1 88 ? 23.234 14.675 7.290 1.00 33.64 1167 TYR A O 1
ATOM 732 N N . ASN A 1 89 ? 24.185 12.683 7.603 1.00 34.02 1168 ASN A N 1
ATOM 733 C CA . ASN A 1 89 ? 25.421 13.010 6.984 1.00 33.68 1168 ASN A CA 1
ATOM 734 C C . ASN A 1 89 ? 25.277 12.886 5.458 1.00 33.49 1168 ASN A C 1
ATOM 735 O O . ASN A 1 89 ? 24.495 12.046 4.953 1.00 32.02 1168 ASN A O 1
ATOM 740 N N . ARG A 1 90 ? 25.996 13.709 4.760 1.00 33.53 1169 ARG A N 1
ATOM 741 C CA . ARG A 1 90 ? 25.975 13.595 3.265 1.00 39.53 1169 ARG A CA 1
ATOM 742 C C . ARG A 1 90 ? 26.679 12.317 2.781 1.00 37.72 1169 ARG A C 1
ATOM 743 O O . ARG A 1 90 ? 27.643 11.820 3.391 1.00 33.82 1169 ARG A O 1
ATOM 751 N N . LYS A 1 91 ? 26.262 11.802 1.626 1.00 36.33 1170 LYS A N 1
ATOM 752 C CA . LYS A 1 91 ? 26.901 10.666 1.024 1.00 37.08 1170 LYS A CA 1
ATOM 753 C C . LYS A 1 91 ? 28.423 10.761 0.859 1.00 36.36 1170 LYS A C 1
ATOM 754 O O . LYS A 1 91 ? 29.105 9.759 0.869 1.00 38.92 1170 LYS A O 1
ATOM 760 N N . THR A 1 92 ? 28.936 11.967 0.695 1.00 36.37 1171 THR A N 1
ATOM 761 C CA . THR A 1 92 ? 30.342 12.184 0.494 1.00 37.88 1171 THR A CA 1
ATOM 762 C C . THR A 1 92 ? 31.143 12.378 1.745 1.00 40.33 1171 THR A C 1
ATOM 763 O O . THR A 1 92 ? 32.380 12.554 1.657 1.00 40.68 1171 THR A O 1
ATOM 767 N N . SER A 1 93 ? 30.466 12.384 2.899 1.00 38.60 1172 SER A N 1
ATOM 768 C CA . SER A 1 93 ? 31.139 12.675 4.138 1.00 36.15 1172 SER A CA 1
ATOM 769 C C . SER A 1 93 ? 31.811 11.420 4.628 1.00 37.02 1172 SER A C 1
ATOM 770 O O . SER A 1 93 ? 31.368 10.256 4.368 1.00 34.01 1172 SER A O 1
ATOM 773 N N . ARG A 1 94 ? 32.890 11.638 5.349 1.00 33.22 1173 ARG A N 1
ATOM 774 C CA . ARG A 1 94 ? 33.586 10.554 6.019 1.00 42.75 1173 ARG A CA 1
ATOM 775 C C . ARG A 1 94 ? 32.691 9.701 6.896 1.00 33.25 1173 ARG A C 1
ATOM 776 O O . ARG A 1 94 ? 32.794 8.503 6.802 1.00 33.82 1173 ARG A O 1
ATOM 784 N N . VAL A 1 95 ? 31.893 10.339 7.755 1.00 32.44 1174 VAL A N 1
ATOM 785 C CA . VAL A 1 95 ? 31.014 9.634 8.709 1.00 34.92 1174 VAL A CA 1
ATOM 786 C C . VAL A 1 95 ? 30.001 8.735 7.954 1.00 35.57 1174 VAL A C 1
ATOM 787 O O . VAL A 1 95 ? 29.747 7.602 8.302 1.00 32.40 1174 VAL A O 1
ATOM 791 N N . TYR A 1 96 ? 29.476 9.225 6.844 1.00 33.11 1175 TYR A N 1
ATOM 792 C CA . TYR A 1 96 ? 28.580 8.345 6.041 1.00 31.98 1175 TYR A CA 1
ATOM 793 C C . TYR A 1 96 ? 29.295 7.112 5.517 1.00 31.11 1175 TYR A C 1
ATOM 794 O O . TYR A 1 96 ? 28.777 6.000 5.585 1.00 32.73 1175 TYR A O 1
ATOM 803 N N . LYS A 1 97 ? 30.490 7.299 4.958 1.00 34.54 1176 LYS A N 1
ATOM 804 C CA . LYS A 1 97 ? 31.259 6.210 4.403 1.00 33.75 1176 LYS A CA 1
ATOM 805 C C . LYS A 1 97 ? 31.682 5.191 5.515 1.00 32.78 1176 LYS A C 1
ATOM 806 O O . LYS A 1 97 ? 31.696 3.991 5.308 1.00 32.56 1176 LYS A O 1
ATOM 812 N N . PHE A 1 98 ? 32.031 5.702 6.687 1.00 34.80 1177 PHE A N 1
ATOM 813 C CA . PHE A 1 98 ? 32.309 4.837 7.826 1.00 31.87 1177 PHE A CA 1
ATOM 814 C C . PHE A 1 98 ? 31.080 4.017 8.201 1.00 27.80 1177 PHE A C 1
ATOM 815 O O . PHE A 1 98 ? 31.164 2.816 8.545 1.00 34.65 1177 PHE A O 1
ATOM 823 N N . CYS A 1 99 ? 29.925 4.660 8.171 1.00 31.59 1178 CYS A N 1
ATOM 824 C CA . CYS A 1 99 ? 28.712 3.978 8.461 1.00 32.22 1178 CYS A CA 1
ATOM 825 C C . CYS A 1 99 ? 28.522 2.786 7.549 1.00 34.02 1178 CYS A C 1
ATOM 826 O O . CYS A 1 99 ? 28.154 1.700 8.012 1.00 31.09 1178 CYS A O 1
ATOM 829 N N . SER A 1 100 ? 28.704 2.979 6.214 1.00 32.81 1179 SER A N 1
ATOM 830 C CA . SER A 1 100 ? 28.551 1.855 5.265 1.00 30.99 1179 SER A CA 1
ATOM 831 C C . SER A 1 100 ? 29.511 0.705 5.595 1.00 31.32 1179 SER A C 1
ATOM 832 O O . SER A 1 100 ? 29.175 -0.427 5.422 1.00 31.71 1179 SER A O 1
ATOM 835 N N . LYS A 1 101 ? 30.731 1.008 6.034 1.00 31.67 1180 LYS A N 1
ATOM 836 C CA . LYS A 1 101 ? 31.701 -0.051 6.414 1.00 31.78 1180 LYS A CA 1
ATOM 837 C C . LYS A 1 101 ? 31.205 -0.868 7.636 1.00 29.55 1180 LYS A C 1
ATOM 838 O O . LYS A 1 101 ? 31.246 -2.064 7.634 1.00 33.90 1180 LYS A O 1
ATOM 844 N N . LEU A 1 102 ? 30.718 -0.171 8.649 1.00 32.69 1181 LEU A N 1
ATOM 845 C CA . LEU A 1 102 ? 30.171 -0.812 9.829 1.00 31.62 1181 LEU A CA 1
ATOM 846 C C . LEU A 1 102 ? 29.000 -1.730 9.443 1.00 31.29 1181 LEU A C 1
ATOM 847 O O . LEU A 1 102 ? 28.906 -2.874 9.898 1.00 31.35 1181 LEU A O 1
ATOM 852 N N . ALA A 1 103 ? 28.182 -1.260 8.538 1.00 33.04 1182 ALA A N 1
ATOM 853 C CA . ALA A 1 103 ? 27.036 -2.028 8.107 1.00 32.35 1182 ALA A CA 1
ATOM 854 C C . ALA A 1 103 ? 27.463 -3.259 7.317 1.00 35.45 1182 ALA A C 1
ATOM 855 O O . ALA A 1 103 ? 26.951 -4.326 7.548 1.00 32.24 1182 ALA A O 1
ATOM 857 N N . GLU A 1 104 ? 28.455 -3.126 6.439 1.00 35.57 1183 GLU A N 1
ATOM 858 C CA . GLU A 1 104 ? 29.049 -4.276 5.782 1.00 34.47 1183 GLU A CA 1
ATOM 859 C C . GLU A 1 104 ? 29.524 -5.315 6.790 1.00 33.91 1183 GLU A C 1
ATOM 860 O O . GLU A 1 104 ? 29.255 -6.498 6.633 1.00 35.59 1183 GLU A O 1
ATOM 866 N N . VAL A 1 105 ? 30.285 -4.868 7.785 1.00 32.96 1184 VAL A N 1
ATOM 867 C CA . VAL A 1 105 ? 30.785 -5.748 8.874 1.00 36.11 1184 VAL A CA 1
ATOM 868 C C . VAL A 1 105 ? 29.624 -6.421 9.630 1.00 35.75 1184 VAL A C 1
ATOM 869 O O . VAL A 1 105 ? 29.604 -7.640 9.809 1.00 36.05 1184 VAL A O 1
ATOM 873 N N . PHE A 1 106 ? 28.611 -5.645 9.993 1.00 35.10 1185 PHE A N 1
ATOM 874 C CA . PHE A 1 106 ? 27.454 -6.208 10.663 1.00 32.23 1185 PHE A CA 1
ATOM 875 C C . PHE A 1 106 ? 26.794 -7.293 9.873 1.00 35.09 1185 PHE A C 1
ATOM 876 O O . PHE A 1 106 ? 26.495 -8.365 10.398 1.00 34.20 1185 PHE A O 1
ATOM 884 N N . GLU A 1 107 ? 26.487 -7.012 8.597 1.00 35.92 1186 GLU A N 1
ATOM 885 C CA . GLU A 1 107 ? 25.797 -7.966 7.747 1.00 35.03 1186 GLU A CA 1
ATOM 886 C C . GLU A 1 107 ? 26.496 -9.293 7.632 1.00 35.50 1186 GLU A C 1
ATOM 887 O O . GLU A 1 107 ? 25.820 -10.320 7.516 1.00 39.44 1186 GLU A O 1
ATOM 893 N N . GLN A 1 108 ? 27.822 -9.278 7.730 1.00 35.05 1187 GLN A N 1
ATOM 894 C CA . GLN A 1 108 ? 28.634 -10.496 7.670 1.00 40.29 1187 GLN A CA 1
ATOM 895 C C . GLN A 1 108 ? 28.712 -11.246 9.006 1.00 44.06 1187 GLN A C 1
ATOM 896 O O . GLN A 1 108 ? 29.101 -12.400 9.020 1.00 44.22 1187 GLN A O 1
ATOM 902 N N . GLU A 1 109 ? 28.417 -10.584 10.121 1.00 36.39 1188 GLU A N 1
ATOM 903 C CA . GLU A 1 109 ? 28.498 -11.201 11.429 1.00 38.13 1188 GLU A CA 1
ATOM 904 C C . GLU A 1 109 ? 27.149 -11.756 11.970 1.00 37.79 1188 GLU A C 1
ATOM 905 O O . GLU A 1 109 ? 27.109 -12.723 12.767 1.00 37.13 1188 GLU A O 1
ATOM 911 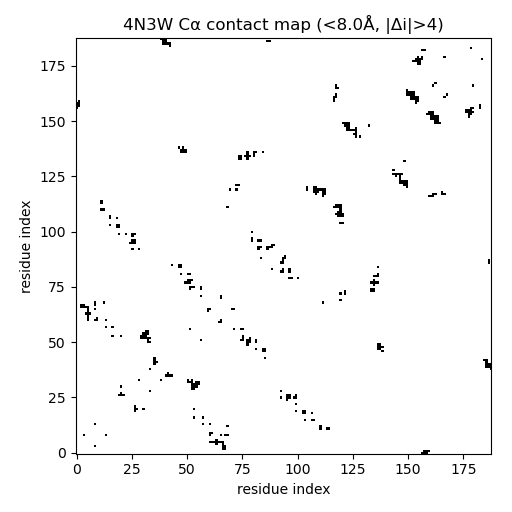N N . ILE A 1 110 ? 26.051 -11.144 11.565 1.00 33.42 1189 ILE A N 1
ATOM 912 C CA . ILE A 1 110 ? 24.801 -11.269 12.336 1.00 31.96 1189 ILE A CA 1
ATOM 913 C C . ILE A 1 110 ? 24.091 -12.594 12.046 1.00 33.63 1189 ILE A C 1
ATOM 914 O O . ILE A 1 110 ? 23.423 -13.099 12.926 1.00 32.47 1189 ILE A O 1
ATOM 919 N N . ASP A 1 111 ? 24.237 -13.172 10.846 1.00 32.53 1190 ASP A N 1
ATOM 920 C CA . ASP A 1 111 ? 23.444 -14.339 10.480 1.00 38.15 1190 ASP A CA 1
ATOM 921 C C . ASP A 1 111 ? 23.769 -15.581 11.338 1.00 40.96 1190 ASP A C 1
ATOM 922 O O . ASP A 1 111 ? 22.833 -16.234 11.856 1.00 38.89 1190 ASP A O 1
ATOM 927 N N . PRO A 1 112 ? 25.076 -15.933 11.496 1.00 43.31 1191 PRO A N 1
ATOM 928 C CA . PRO A 1 112 ? 25.457 -17.125 12.307 1.00 41.50 1191 PRO A CA 1
ATOM 929 C C . PRO A 1 112 ? 24.946 -17.016 13.724 1.00 44.86 1191 PRO A C 1
ATOM 930 O O . PRO A 1 112 ? 24.469 -17.977 14.281 1.00 47.00 1191 PRO A O 1
ATOM 934 N N . VAL A 1 113 ? 24.968 -15.804 14.255 1.00 39.21 1192 VAL A N 1
ATOM 935 C CA . VAL A 1 113 ? 24.578 -15.520 15.620 1.00 41.64 1192 VAL A CA 1
ATOM 936 C C . VAL A 1 113 ? 23.074 -15.570 15.802 1.00 42.90 1192 VAL A C 1
ATOM 937 O O . VAL A 1 113 ? 22.562 -16.082 16.823 1.00 43.70 1192 VAL A O 1
ATOM 941 N N . MET A 1 114 ? 22.355 -15.032 14.849 1.00 40.30 1193 MET A N 1
ATOM 942 C CA . MET A 1 114 ? 20.889 -15.195 14.890 1.00 42.49 1193 MET A CA 1
ATOM 943 C C . MET A 1 114 ? 20.446 -16.664 14.712 1.00 39.59 1193 MET A C 1
ATOM 944 O O . MET A 1 114 ? 19.527 -17.140 15.417 1.00 41.38 1193 MET A O 1
ATOM 949 N N . GLN A 1 115 ? 21.130 -17.403 13.838 1.00 39.43 1194 GLN A N 1
ATOM 950 C CA . GLN A 1 115 ? 20.886 -18.833 13.666 1.00 42.87 1194 GLN A CA 1
ATOM 951 C C . GLN A 1 115 ? 21.179 -19.681 14.948 1.00 49.08 1194 GLN A C 1
ATOM 952 O O . GLN A 1 115 ? 20.414 -20.628 15.235 1.00 43.63 1194 GLN A O 1
ATOM 958 N N . SER A 1 116 ? 22.212 -19.289 15.728 1.00 47.33 1195 SER A N 1
ATOM 959 C CA . SER A 1 116 ? 22.530 -19.875 17.053 1.00 46.68 1195 SER A CA 1
ATOM 960 C C . SER A 1 116 ? 21.413 -19.632 18.041 1.00 48.16 1195 SER A C 1
ATOM 961 O O . SER A 1 116 ? 21.271 -20.387 18.975 1.00 49.84 1195 SER A O 1
ATOM 964 N N . LEU A 1 117 ? 20.628 -18.560 17.859 1.00 43.82 1196 LEU A N 1
ATOM 965 C CA . LEU A 1 117 ? 19.495 -18.280 18.713 1.00 42.86 1196 LEU A CA 1
ATOM 966 C C . LEU A 1 117 ? 18.120 -18.866 18.188 1.00 43.76 1196 LEU A C 1
ATOM 967 O O . LEU A 1 117 ? 17.032 -18.501 18.692 1.00 41.33 1196 LEU A O 1
ATOM 972 N N . GLY A 1 118 ? 18.192 -19.698 17.159 1.00 46.01 1197 GLY A N 1
ATOM 973 C CA . GLY A 1 118 ? 17.008 -20.369 16.564 1.00 50.61 1197 GLY A CA 1
ATOM 974 C C . GLY A 1 118 ? 16.343 -19.692 15.370 1.00 45.47 1197 GLY A C 1
ATOM 975 O O . GLY A 1 118 ? 15.311 -20.139 14.889 1.00 40.44 1197 GLY A O 1
ATOM 976 N N . TYR A 1 119 ? 16.897 -18.593 14.909 1.00 41.61 1198 TYR A N 1
ATOM 977 C CA . TYR A 1 119 ? 16.309 -17.818 13.817 1.00 39.04 1198 TYR A CA 1
ATOM 978 C C . TYR A 1 119 ? 16.778 -18.297 12.450 1.00 38.07 1198 TYR A C 1
ATOM 979 O O . TYR A 1 119 ? 17.761 -19.026 12.307 1.00 38.25 1198 TYR A O 1
ATOM 988 N N . CYS A 1 120 ? 16.112 -17.833 11.421 1.00 42.44 1199 CYS A N 1
ATOM 989 C CA . CYS A 1 120 ? 16.502 -18.189 10.033 1.00 39.25 1199 CYS A CA 1
ATOM 990 C C . CYS A 1 120 ? 17.806 -17.539 9.590 1.00 41.31 1199 CYS A C 1
ATOM 991 O O . CYS A 1 120 ? 18.565 -18.094 8.800 1.00 37.64 1199 CYS A O 1
ATOM 994 N N . CYS A 1 121 ? 17.995 -16.301 10.043 1.00 35.88 1200 CYS A N 1
ATOM 995 C CA . CYS A 1 121 ? 19.122 -15.409 9.660 1.00 35.66 1200 CYS A CA 1
ATOM 996 C C . CYS A 1 121 ? 18.961 -14.112 10.486 1.00 32.31 1200 CYS A C 1
ATOM 997 O O . CYS A 1 121 ? 18.061 -13.971 11.319 1.00 34.22 1200 CYS A O 1
ATOM 1000 N N . GLY A 1 122 ? 19.877 -13.167 10.297 1.00 36.11 1201 GLY A N 1
ATOM 1001 C CA . GLY A 1 122 ? 19.788 -11.891 10.916 1.00 31.29 1201 GLY A CA 1
ATOM 1002 C C . GLY A 1 122 ? 19.638 -10.651 10.040 1.00 29.48 1201 GLY A C 1
ATOM 1003 O O . GLY A 1 122 ? 19.914 -9.523 10.499 1.00 33.70 1201 GLY A O 1
ATOM 1004 N N . ARG A 1 123 ? 19.266 -10.880 8.779 1.00 32.55 1202 ARG A N 1
ATOM 1005 C CA . ARG A 1 123 ? 19.165 -9.862 7.758 1.00 34.58 1202 ARG A CA 1
ATOM 1006 C C . ARG A 1 123 ? 17.856 -9.095 7.843 1.00 37.32 1202 ARG A C 1
ATOM 1007 O O . ARG A 1 123 ? 16.769 -9.629 7.574 1.00 41.18 1202 ARG A O 1
ATOM 1015 N N . LYS A 1 124 ? 17.969 -7.824 8.144 1.00 36.07 1203 LYS A N 1
ATOM 1016 C CA . LYS A 1 124 ? 16.818 -6.935 8.242 1.00 32.97 1203 LYS A CA 1
ATOM 1017 C C . LYS A 1 124 ? 16.154 -6.564 6.956 1.00 33.94 1203 LYS A C 1
ATOM 1018 O O . LYS A 1 124 ? 14.926 -6.601 6.915 1.00 35.21 1203 LYS A O 1
ATOM 1024 N N . TYR A 1 125 ? 16.922 -6.146 5.949 1.00 36.27 1204 TYR A N 1
ATOM 1025 C CA . TYR A 1 125 ? 16.305 -5.556 4.731 1.00 37.23 1204 TYR A CA 1
ATOM 1026 C C . TYR A 1 125 ? 16.249 -6.548 3.572 1.00 41.01 1204 TYR A C 1
ATOM 1027 O O . TYR A 1 125 ? 17.083 -7.419 3.434 1.00 34.20 1204 TYR A O 1
ATOM 1036 N N . GLU A 1 126 ? 15.219 -6.392 2.735 1.00 41.84 1205 GLU A N 1
ATOM 1037 C CA . GLU A 1 126 ? 15.159 -7.141 1.479 1.00 43.05 1205 GLU A CA 1
ATOM 1038 C C . GLU A 1 126 ? 16.413 -6.873 0.693 1.00 41.38 1205 GLU A C 1
ATOM 1039 O O . GLU A 1 126 ? 17.079 -5.839 0.870 1.00 40.05 1205 GLU A O 1
ATOM 1045 N N . PHE A 1 127 ? 16.733 -7.806 -0.210 1.00 44.98 1206 PHE A N 1
ATOM 1046 C CA . PHE A 1 127 ? 17.974 -7.758 -0.957 1.00 49.53 1206 PHE A CA 1
ATOM 1047 C C . PHE A 1 127 ? 18.013 -6.664 -2.013 1.00 54.38 1206 PHE A C 1
ATOM 1048 O O . PHE A 1 127 ? 19.081 -6.145 -2.271 1.00 49.69 1206 PHE A O 1
ATOM 1056 N N . SER A 1 128 ? 16.869 -6.300 -2.597 1.00 52.28 1207 SER A N 1
ATOM 1057 C CA . SER A 1 128 ? 16.862 -5.229 -3.608 1.00 54.45 1207 SER A CA 1
ATOM 1058 C C . SER A 1 128 ? 15.516 -4.571 -3.591 1.00 58.89 1207 SER A C 1
ATOM 1059 O O . SER A 1 128 ? 14.574 -5.141 -3.058 1.00 54.60 1207 SER A O 1
ATOM 1062 N N . PRO A 1 129 ? 15.398 -3.375 -4.191 1.00 59.24 1208 PRO A N 1
ATOM 1063 C CA . PRO A 1 129 ? 14.083 -2.765 -4.210 1.00 60.49 1208 PRO A CA 1
ATOM 1064 C C . PRO A 1 129 ? 13.108 -3.556 -5.089 1.00 58.35 1208 PRO A C 1
ATOM 1065 O O . PRO A 1 129 ? 13.522 -4.241 -6.026 1.00 63.96 1208 PRO A O 1
ATOM 1069 N N . GLN A 1 130 ? 11.835 -3.474 -4.754 1.00 54.98 1209 GLN A N 1
ATOM 1070 C CA . GLN A 1 130 ? 10.775 -4.082 -5.540 1.00 64.89 1209 GLN A CA 1
ATOM 1071 C C . GLN A 1 130 ? 10.591 -3.280 -6.819 1.00 62.14 1209 GLN A C 1
ATOM 1072 O O . GLN A 1 130 ? 10.593 -2.064 -6.792 1.00 53.92 1209 GLN A O 1
ATOM 1078 N N . THR A 1 131 ? 10.433 -3.956 -7.954 1.00 68.76 1210 THR A N 1
ATOM 1079 C CA . THR A 1 131 ? 10.123 -3.242 -9.192 1.00 64.84 1210 THR A CA 1
ATOM 1080 C C . THR A 1 131 ? 8.721 -2.621 -9.035 1.00 59.42 1210 THR A C 1
ATOM 1081 O O . THR A 1 131 ? 7.821 -3.248 -8.527 1.00 51.28 1210 THR A O 1
ATOM 1085 N N . LEU A 1 132 ? 8.579 -1.352 -9.372 1.00 61.18 1211 LEU A N 1
ATOM 1086 C CA . LEU A 1 132 ? 7.304 -0.673 -9.200 1.00 61.99 1211 LEU A CA 1
ATOM 1087 C C . LEU A 1 132 ? 6.553 -0.824 -10.495 1.00 59.57 1211 LEU A C 1
ATOM 1088 O O . LEU A 1 132 ? 7.174 -0.892 -11.564 1.00 54.91 1211 LEU A O 1
ATOM 1093 N N . CYS A 1 133 ? 5.224 -0.834 -10.382 1.00 61.97 1212 CYS A N 1
ATOM 1094 C CA . CYS A 1 133 ? 4.311 -0.937 -11.540 1.00 66.35 1212 CYS A CA 1
ATOM 1095 C C . CYS A 1 133 ? 4.019 0.419 -12.185 1.00 64.00 1212 CYS A C 1
ATOM 1096 O O . CYS A 1 133 ? 3.952 1.451 -11.502 1.00 63.73 1212 CYS A O 1
ATOM 1099 N N . ASP A 1 174 ? 5.801 2.507 8.899 1.00 63.43 1253 ASP A N 1
ATOM 1100 C CA . ASP A 1 174 ? 7.231 2.514 9.026 1.00 59.20 1253 ASP A CA 1
ATOM 1101 C C . ASP A 1 174 ? 7.754 1.289 9.808 1.00 56.93 1253 ASP A C 1
ATOM 1102 O O . ASP A 1 174 ? 7.221 0.190 9.633 1.00 48.11 1253 ASP A O 1
ATOM 1107 N N . ASP A 1 175 ? 8.772 1.474 10.660 1.00 41.02 1254 ASP A N 1
ATOM 1108 C CA . ASP A 1 175 ? 9.529 0.370 11.213 1.00 41.41 1254 ASP A CA 1
ATOM 1109 C C . ASP A 1 175 ? 10.428 0.994 12.316 1.00 39.50 1254 ASP A C 1
ATOM 1110 O O . ASP A 1 175 ? 10.834 2.115 12.195 1.00 35.30 1254 ASP A O 1
ATOM 1115 N N . PRO A 1 176 ? 10.752 0.247 13.350 1.00 40.51 1255 PRO A N 1
ATOM 1116 C CA . PRO A 1 176 ? 11.493 0.834 14.449 1.00 41.25 1255 PRO A CA 1
ATOM 1117 C C . PRO A 1 176 ? 12.900 1.379 14.042 1.00 41.16 1255 PRO A C 1
ATOM 1118 O O . PRO A 1 176 ? 13.455 2.185 14.765 1.00 39.56 1255 PRO A O 1
ATOM 1122 N N . SER A 1 177 ? 13.456 0.968 12.898 1.00 37.05 1256 SER A N 1
ATOM 1123 C CA . SER A 1 177 ? 14.750 1.461 12.469 1.00 39.22 1256 SER A CA 1
ATOM 1124 C C . SER A 1 177 ? 14.663 2.581 11.485 1.00 39.82 1256 SER A C 1
ATOM 1125 O O . SER A 1 177 ? 15.708 3.178 11.158 1.00 34.02 1256 SER A O 1
ATOM 1128 N N . GLN A 1 178 ? 13.442 2.939 11.068 1.00 36.11 1257 GLN A N 1
ATOM 1129 C CA . GLN A 1 178 ? 13.295 3.954 10.052 1.00 36.61 1257 GLN A CA 1
ATOM 1130 C C . GLN A 1 178 ? 13.314 5.287 10.770 1.00 37.23 1257 GLN A C 1
ATOM 1131 O O . GLN A 1 178 ? 12.562 5.490 11.719 1.00 39.46 1257 GLN A O 1
ATOM 1137 N N . PRO A 1 179 ? 14.201 6.181 10.343 1.00 32.65 1258 PRO A N 1
ATOM 1138 C CA . PRO A 1 179 ? 14.218 7.414 11.130 1.00 38.48 1258 PRO A CA 1
ATOM 1139 C C . PRO A 1 179 ? 12.883 8.190 10.919 1.00 38.68 1258 PRO A C 1
ATOM 1140 O O . PRO A 1 179 ? 12.510 8.445 9.792 1.00 41.39 1258 PRO A O 1
ATOM 1144 N N . GLN A 1 180 ? 12.193 8.538 11.976 1.00 41.16 1259 GLN A N 1
ATOM 1145 C CA . GLN A 1 180 ? 10.840 9.137 11.803 1.00 46.02 1259 GLN A CA 1
ATOM 1146 C C . GLN A 1 180 ? 10.891 10.561 11.311 1.00 50.92 1259 GLN A C 1
ATOM 1147 O O . GLN A 1 180 ? 11.931 11.210 11.342 1.00 43.90 1259 GLN A O 1
ATOM 1153 N N . THR A 1 181 ? 9.759 11.011 10.786 1.00 48.89 1260 THR A N 1
ATOM 1154 C CA . THR A 1 181 ? 9.630 12.316 10.162 1.00 60.68 1260 THR A CA 1
ATOM 1155 C C . THR A 1 181 ? 8.348 12.911 10.777 1.00 61.79 1260 THR A C 1
ATOM 1156 O O . THR A 1 181 ? 7.401 12.166 11.112 1.00 58.22 1260 THR A O 1
ATOM 1160 N N . THR A 1 182 ? 8.352 14.215 11.011 1.00 60.85 1261 THR A N 1
ATOM 1161 C CA . THR A 1 182 ? 7.223 14.889 11.674 1.00 65.72 1261 THR A CA 1
ATOM 1162 C C . THR A 1 182 ? 6.391 15.629 10.631 1.00 57.15 1261 THR A C 1
ATOM 1163 O O . THR A 1 182 ? 6.882 1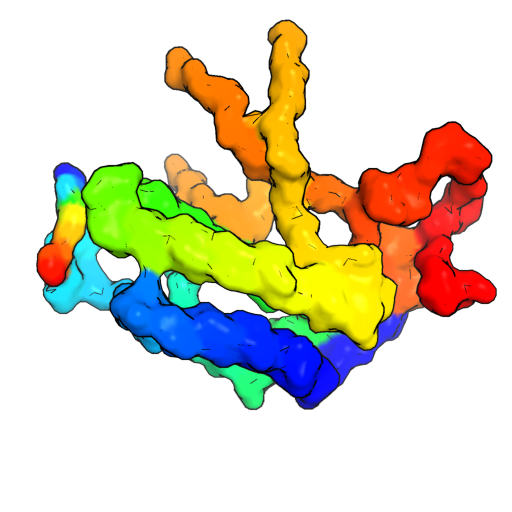5.905 9.547 1.00 63.01 1261 THR A O 1
ATOM 1167 N N . LYS A 1 190 ? 9.522 13.601 -7.728 1.00 66.37 1269 LYS A N 1
ATOM 1168 C CA . LYS A 1 190 ? 10.623 12.859 -8.321 1.00 68.84 1269 LYS A CA 1
ATOM 1169 C C . LYS A 1 190 ? 11.313 12.066 -7.194 1.00 70.98 1269 LYS A C 1
ATOM 1170 O O . LYS A 1 190 ? 11.795 12.632 -6.193 1.00 61.05 1269 LYS A O 1
ATOM 1176 N N . LYS A 1 191 ? 11.289 10.746 -7.342 1.00 66.57 1270 LYS A N 1
ATOM 1177 C CA . LYS A 1 191 ? 11.974 9.845 -6.429 1.00 68.25 1270 LYS A CA 1
ATOM 1178 C C . LYS A 1 191 ? 12.918 9.010 -7.243 1.00 62.86 1270 LYS A C 1
ATOM 1179 O O . LYS A 1 191 ? 13.015 9.163 -8.462 1.00 65.95 1270 LYS A O 1
ATOM 1185 N N . LYS A 1 192 ? 13.652 8.146 -6.552 1.00 65.87 1271 LYS A N 1
ATOM 1186 C CA . LYS A 1 192 ? 14.547 7.203 -7.193 1.00 64.81 1271 LYS A CA 1
ATOM 1187 C C . LYS A 1 192 ? 14.307 5.836 -6.511 1.00 52.63 1271 LYS A C 1
ATOM 1188 O O . LYS A 1 192 ? 14.155 5.762 -5.297 1.00 60.39 1271 LYS A O 1
ATOM 1194 N N . ASN A 1 193 ? 14.246 4.784 -7.321 1.00 50.82 1272 ASN A N 1
ATOM 1195 C CA . ASN A 1 193 ? 13.720 3.512 -6.886 1.00 56.49 1272 ASN A CA 1
ATOM 1196 C C . ASN A 1 193 ? 14.808 2.696 -6.204 1.00 47.92 1272 ASN A C 1
ATOM 1197 O O . ASN A 1 193 ? 15.189 1.682 -6.719 1.00 47.67 1272 ASN A O 1
ATOM 1202 N N . ASP A 1 194 ? 15.325 3.146 -5.080 1.00 55.33 1273 ASP A N 1
ATOM 1203 C CA . ASP A 1 194 ? 16.458 2.406 -4.470 1.00 56.38 1273 ASP A CA 1
ATOM 1204 C C . ASP A 1 194 ? 16.248 2.183 -2.989 1.00 53.40 1273 ASP A C 1
ATOM 1205 O O . ASP A 1 194 ? 17.195 1.857 -2.280 1.00 55.79 1273 ASP A O 1
ATOM 1210 N N . THR A 1 195 ? 15.003 2.313 -2.535 1.00 46.93 1274 THR A N 1
ATOM 1211 C CA . THR A 1 195 ? 14.685 2.069 -1.122 1.00 50.33 1274 THR A CA 1
ATOM 1212 C C . THR A 1 195 ? 14.634 0.561 -0.860 1.00 50.29 1274 THR A C 1
ATOM 1213 O O . THR A 1 195 ? 14.229 -0.237 -1.722 1.00 49.25 1274 THR A O 1
ATOM 1217 N N . LEU A 1 196 ? 15.129 0.156 0.308 1.00 46.83 1275 LEU A N 1
ATOM 1218 C CA . LEU A 1 196 ? 15.078 -1.252 0.724 1.00 43.89 1275 LEU A CA 1
ATOM 1219 C C . LEU A 1 196 ? 14.142 -1.280 1.899 1.00 45.62 1275 LEU A C 1
ATOM 1220 O O . LEU A 1 196 ? 14.356 -0.557 2.869 1.00 50.57 1275 LEU A O 1
ATOM 1225 N N . ASP A 1 197 ? 13.072 -2.072 1.794 1.00 39.30 1276 ASP A N 1
ATOM 1226 C CA . ASP A 1 197 ? 12.138 -2.313 2.863 1.00 39.42 1276 ASP A CA 1
ATOM 1227 C C . ASP A 1 197 ? 12.543 -3.492 3.697 1.00 37.52 1276 ASP A C 1
ATOM 1228 O O . ASP A 1 197 ? 13.201 -4.377 3.191 1.00 36.39 1276 ASP A O 1
ATOM 1233 N N . PRO A 1 198 ? 12.101 -3.531 4.987 1.00 41.57 1277 PRO A N 1
ATOM 1234 C CA . PRO A 1 198 ? 12.344 -4.678 5.811 1.00 40.24 1277 PRO A CA 1
ATOM 1235 C C . PRO A 1 198 ? 11.678 -5.930 5.291 1.00 43.90 1277 PRO A C 1
ATOM 1236 O O . PRO A 1 198 ? 10.510 -5.897 4.838 1.00 40.10 1277 PRO A O 1
ATOM 1240 N N . GLU A 1 199 ? 12.414 -7.037 5.391 1.00 39.19 1278 GLU A N 1
ATOM 1241 C CA . GLU A 1 199 ? 11.919 -8.348 4.974 1.00 37.61 1278 GLU A CA 1
ATOM 1242 C C . GLU A 1 199 ? 10.807 -8.732 5.940 1.00 41.97 1278 GLU A C 1
ATOM 1243 O O . GLU A 1 199 ? 11.043 -8.790 7.173 1.00 37.52 1278 GLU A O 1
ATOM 1249 N N . PRO A 1 200 ? 9.584 -9.004 5.413 1.00 41.27 1279 PRO A N 1
ATOM 1250 C CA . PRO A 1 200 ? 8.507 -9.234 6.382 1.00 42.13 1279 PRO A CA 1
ATOM 1251 C C . PRO A 1 200 ? 8.598 -10.552 7.115 1.00 37.83 1279 PRO A C 1
ATOM 1252 O O . PRO A 1 200 ? 9.199 -11.541 6.616 1.00 39.64 1279 PRO A O 1
ATOM 1256 N N . PHE A 1 201 ? 8.010 -10.598 8.305 1.00 34.46 1280 PHE A N 1
ATOM 1257 C CA . PHE A 1 201 ? 8.011 -11.766 9.136 1.00 37.29 1280 PHE A CA 1
ATOM 1258 C C . PHE A 1 201 ? 6.680 -12.561 9.196 1.00 36.48 1280 PHE A C 1
ATOM 1259 O O . PHE A 1 201 ? 5.624 -12.029 8.906 1.00 40.72 1280 PHE A O 1
ATOM 1267 N N . VAL A 1 202 ? 6.817 -13.781 9.695 1.00 36.04 1281 VAL A N 1
ATOM 1268 C CA . VAL A 1 202 ? 5.728 -14.657 10.108 1.00 40.98 1281 VAL A CA 1
ATOM 1269 C C . VAL A 1 202 ? 6.216 -15.205 11.441 1.00 39.97 1281 VAL A C 1
ATOM 1270 O O . VAL A 1 202 ? 7.383 -15.543 11.557 1.00 36.89 1281 VAL A O 1
ATOM 1274 N N . ASP A 1 203 ? 5.354 -15.252 12.451 1.00 40.14 1282 ASP A N 1
ATOM 1275 C CA . ASP A 1 203 ? 5.754 -15.779 13.755 1.00 42.68 1282 ASP A CA 1
ATOM 1276 C C . ASP A 1 203 ? 5.553 -17.268 13.845 1.00 46.80 1282 ASP A C 1
ATOM 1277 O O . ASP A 1 203 ? 4.547 -17.789 13.369 1.00 41.82 1282 ASP A O 1
ATOM 1282 N N . CYS A 1 204 ? 6.481 -17.981 14.466 1.00 39.80 1283 CYS A N 1
ATOM 1283 C CA . CYS A 1 204 ? 6.245 -19.321 14.766 1.00 48.05 1283 CYS A CA 1
ATOM 1284 C C . CYS A 1 204 ? 5.047 -19.399 15.750 1.00 57.48 1283 CYS A C 1
ATOM 1285 O O . CYS A 1 204 ? 5.028 -18.688 16.751 1.00 44.43 1283 CYS A O 1
ATOM 1288 N N . LYS A 1 205 ? 4.060 -20.253 15.460 1.00 47.00 1284 LYS A N 1
ATOM 1289 C CA . LYS A 1 205 ? 2.901 -20.355 16.318 1.00 55.70 1284 LYS A CA 1
ATOM 1290 C C . LYS A 1 205 ? 3.269 -20.809 17.701 1.00 40.51 1284 LYS A C 1
ATOM 1291 O O . LYS A 1 205 ? 2.612 -20.456 18.672 1.00 48.32 1284 LYS A O 1
ATOM 1297 N N . GLU A 1 206 ? 4.243 -21.689 17.774 1.00 41.41 1285 GLU A N 1
ATOM 1298 C CA . GLU A 1 206 ? 4.603 -22.373 18.998 1.00 43.44 1285 GLU A CA 1
ATOM 1299 C C . GLU A 1 206 ? 5.615 -21.587 19.902 1.00 55.09 1285 GLU A C 1
ATOM 1300 O O . GLU A 1 206 ? 5.392 -21.405 21.137 1.00 48.23 1285 GLU A O 1
ATOM 1306 N N . CYS A 1 207 ? 6.721 -21.124 19.319 1.00 43.16 1286 CYS A N 1
ATOM 1307 C CA . CYS A 1 207 ? 7.754 -20.422 20.168 1.00 46.93 1286 CYS A CA 1
ATOM 1308 C C . CYS A 1 207 ? 7.690 -18.937 20.137 1.00 43.01 1286 CYS A C 1
ATOM 1309 O O . CYS A 1 207 ? 8.345 -18.302 20.951 1.00 46.36 1286 CYS A O 1
ATOM 1312 N N . GLY A 1 208 ? 6.925 -18.360 19.207 1.00 45.34 1287 GLY A N 1
ATOM 1313 C CA . GLY A 1 208 ? 6.837 -16.934 19.056 1.00 44.55 1287 GLY A CA 1
ATOM 1314 C C . GLY A 1 208 ? 7.982 -16.227 18.302 1.00 38.66 1287 GLY A C 1
ATOM 1315 O O . GLY A 1 208 ? 7.864 -15.065 18.028 1.00 39.64 1287 GLY A O 1
ATOM 1316 N N . ARG A 1 209 ? 9.009 -16.934 17.901 1.00 38.14 1288 ARG A N 1
ATOM 1317 C CA . ARG A 1 209 ? 10.055 -16.358 17.028 1.00 45.24 1288 ARG A CA 1
ATOM 1318 C C . ARG A 1 209 ? 9.536 -15.761 15.738 1.00 42.75 1288 ARG A C 1
ATOM 1319 O O . ARG A 1 209 ? 8.708 -16.367 15.020 1.00 39.20 1288 ARG A O 1
ATOM 1327 N N . LYS A 1 210 ? 10.046 -14.579 15.446 1.00 40.73 1289 LYS A N 1
ATOM 1328 C CA . LYS A 1 210 ? 9.749 -13.887 14.200 1.00 40.35 1289 LYS A CA 1
ATOM 1329 C C . LYS A 1 210 ? 10.764 -14.416 13.206 1.00 40.37 1289 LYS A C 1
ATOM 1330 O O . LYS A 1 210 ? 11.973 -14.204 13.390 1.00 35.76 1289 LYS A O 1
ATOM 1336 N N . MET A 1 211 ? 10.274 -15.054 12.146 1.00 36.10 1290 MET A N 1
ATOM 1337 C CA . MET A 1 211 ? 11.093 -15.645 11.070 1.00 39.09 1290 MET A CA 1
ATOM 1338 C C . MET A 1 211 ? 10.759 -14.974 9.761 1.00 35.85 1290 MET A C 1
ATOM 1339 O O . MET A 1 211 ? 9.644 -14.528 9.599 1.00 40.45 1290 MET A O 1
ATOM 1344 N N . HIS A 1 212 ? 11.685 -14.884 8.791 1.00 33.32 1291 HIS A N 1
ATOM 1345 C CA . HIS A 1 212 ? 11.302 -14.207 7.553 1.00 36.40 1291 HIS A CA 1
ATOM 1346 C C . HIS A 1 212 ? 10.390 -15.143 6.707 1.00 34.30 1291 HIS A C 1
ATOM 1347 O O . HIS A 1 212 ? 10.705 -16.253 6.574 1.00 35.18 1291 HIS A O 1
ATOM 1354 N N . GLN A 1 213 ? 9.322 -14.618 6.158 1.00 38.93 1292 GLN A N 1
ATOM 1355 C CA . GLN A 1 213 ? 8.451 -15.339 5.224 1.00 41.48 1292 GLN A CA 1
ATOM 1356 C C . GLN A 1 213 ? 9.283 -15.997 4.099 1.00 45.12 1292 GLN A C 1
ATOM 1357 O O . GLN A 1 213 ? 9.191 -17.223 3.878 1.00 43.90 1292 GLN A O 1
ATOM 1363 N N . ILE A 1 214 ? 10.192 -15.239 3.483 1.00 46.17 1293 ILE A N 1
ATOM 1364 C CA . ILE A 1 214 ? 10.997 -15.830 2.381 1.00 44.00 1293 ILE A CA 1
ATOM 1365 C C . ILE A 1 214 ? 12.027 -16.853 2.876 1.00 39.39 1293 ILE A C 1
ATOM 1366 O O . ILE A 1 214 ? 12.426 -17.725 2.130 1.00 40.49 1293 ILE A O 1
ATOM 1371 N N . CYS A 1 215 ? 12.469 -16.757 4.136 1.00 36.66 1294 CYS A N 1
ATOM 1372 C CA . CYS A 1 215 ? 13.369 -17.782 4.670 1.00 33.48 1294 CYS A CA 1
ATOM 1373 C C . CYS A 1 215 ? 12.643 -19.042 5.015 1.00 40.83 1294 CYS A C 1
ATOM 1374 O O . CYS A 1 215 ? 13.233 -20.080 4.873 1.00 39.69 1294 CYS A O 1
ATOM 1377 N N . VAL A 1 216 ? 11.382 -18.987 5.462 1.00 40.86 1295 VAL A N 1
ATOM 1378 C CA . VAL A 1 216 ? 10.752 -20.180 5.989 1.00 39.38 1295 VAL A CA 1
ATOM 1379 C C . VAL A 1 216 ? 9.509 -20.708 5.288 1.00 40.42 1295 VAL A C 1
ATOM 1380 O O . VAL A 1 216 ? 9.143 -21.846 5.522 1.00 43.59 1295 VAL A O 1
ATOM 1384 N N . LEU A 1 217 ? 8.867 -19.884 4.485 1.00 44.03 1296 LEU A N 1
ATOM 1385 C CA . LEU A 1 217 ? 7.684 -20.249 3.760 1.00 45.38 1296 LEU A CA 1
ATOM 1386 C C . LEU A 1 217 ? 8.112 -20.528 2.309 1.00 50.93 1296 LEU A C 1
ATOM 1387 O O . LEU A 1 217 ? 8.621 -19.639 1.644 1.00 54.93 1296 LEU A O 1
ATOM 1392 N N . HIS A 1 218 ? 7.851 -21.738 1.824 1.00 47.23 1297 HIS A N 1
ATOM 1393 C CA . HIS A 1 218 ? 8.266 -22.146 0.451 1.00 44.76 1297 HIS A CA 1
ATOM 1394 C C . HIS A 1 218 ? 7.117 -22.421 -0.435 1.00 42.03 1297 HIS A C 1
ATOM 1395 O O . HIS A 1 218 ? 6.075 -22.810 0.047 1.00 40.32 1297 HIS A O 1
ATOM 1402 N N . TYR A 1 219 ? 7.363 -22.278 -1.743 1.00 39.55 1298 TYR A N 1
ATOM 1403 C CA . TYR A 1 219 ? 6.344 -22.262 -2.740 1.00 42.77 1298 TYR A CA 1
ATOM 1404 C C . TYR A 1 219 ? 5.548 -23.582 -2.820 1.00 39.18 1298 TYR A C 1
ATOM 1405 O O . TYR A 1 219 ? 4.497 -23.602 -3.441 1.00 39.67 1298 TYR A O 1
ATOM 1414 N N . ASP A 1 220 ? 6.093 -24.673 -2.286 1.00 38.81 1299 ASP A N 1
ATOM 1415 C CA . ASP A 1 220 ? 5.434 -25.989 -2.354 1.00 47.44 1299 ASP A CA 1
ATOM 1416 C C . ASP A 1 220 ? 4.948 -26.470 -1.001 1.00 45.07 1299 ASP A C 1
ATOM 1417 O O . ASP A 1 220 ? 4.579 -27.613 -0.856 1.00 40.54 1299 ASP A O 1
ATOM 1422 N N . ILE A 1 221 ? 4.922 -25.619 0.011 1.00 47.47 1300 ILE A N 1
ATOM 1423 C CA . ILE A 1 221 ? 4.530 -26.078 1.363 1.00 43.58 1300 ILE A CA 1
ATOM 1424 C C . ILE A 1 221 ? 3.351 -25.204 1.791 1.00 45.60 1300 ILE A C 1
ATOM 1425 O O . ILE A 1 221 ? 3.360 -23.993 1.601 1.00 39.27 1300 ILE A O 1
ATOM 1430 N N . ILE A 1 222 ? 2.363 -25.828 2.422 1.00 45.56 1301 ILE A N 1
ATOM 1431 C CA . ILE A 1 222 ? 1.190 -25.126 2.948 1.00 52.29 1301 ILE A CA 1
ATOM 1432 C C . ILE A 1 222 ? 1.137 -25.355 4.447 1.00 44.72 1301 ILE A C 1
ATOM 1433 O O . ILE A 1 222 ? 1.480 -26.442 4.919 1.00 43.74 1301 ILE A O 1
ATOM 1438 N N . TRP A 1 223 ? 0.692 -24.327 5.163 1.00 44.44 1302 TRP A N 1
ATOM 1439 C CA . TRP A 1 223 ? 0.606 -24.336 6.623 1.00 45.30 1302 TRP A CA 1
ATOM 1440 C C . TRP A 1 223 ? -0.824 -24.029 7.072 1.00 46.83 1302 TRP A C 1
ATOM 1441 O O . TRP A 1 223 ? -1.087 -22.946 7.601 1.00 46.12 1302 TRP A O 1
ATOM 1452 N N . PRO A 1 224 ? -1.768 -24.964 6.861 1.00 43.57 1303 PRO A N 1
ATOM 1453 C CA . PRO A 1 224 ? -3.153 -24.587 7.184 1.00 45.37 1303 PRO A CA 1
ATOM 1454 C C . PRO A 1 224 ? -3.377 -24.194 8.669 1.00 46.31 1303 PRO A C 1
ATOM 1455 O O . PRO A 1 224 ? -4.249 -23.386 8.950 1.00 49.02 1303 PRO A O 1
ATOM 1459 N N . SER A 1 225 ? -2.601 -24.753 9.585 1.00 38.91 1304 SER A N 1
ATOM 1460 C CA . SER A 1 225 ? -2.779 -24.468 11.024 1.00 40.56 1304 SER A CA 1
ATOM 1461 C C . SER A 1 225 ? -1.787 -23.418 11.510 1.00 51.45 1304 SER A C 1
ATOM 1462 O O . 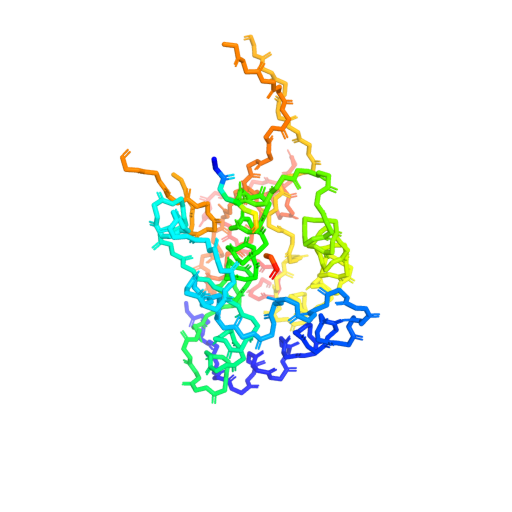SER A 1 225 ? -1.702 -23.169 12.706 1.00 49.50 1304 SER A O 1
ATOM 1465 N N . GLY A 1 226 ? -1.056 -22.810 10.570 1.00 52.28 1305 GLY A N 1
ATOM 1466 C CA . GLY A 1 226 ? -0.160 -21.697 10.882 1.00 53.65 1305 GLY A CA 1
ATOM 1467 C C . GLY A 1 226 ? 1.275 -22.198 10.885 1.00 49.15 1305 GLY A C 1
ATOM 1468 O O . GLY A 1 226 ? 1.564 -23.398 11.083 1.00 40.79 1305 GLY A O 1
ATOM 1469 N N . PHE A 1 227 ? 2.189 -21.265 10.642 1.00 44.23 1306 PHE A N 1
ATOM 1470 C CA . PHE A 1 227 ? 3.596 -21.634 10.505 1.00 41.09 1306 PHE A CA 1
ATOM 1471 C C . PHE A 1 227 ? 4.109 -22.088 11.842 1.00 35.55 1306 PHE A C 1
ATOM 1472 O O . PHE A 1 227 ? 3.817 -21.421 12.849 1.00 44.13 1306 PHE A O 1
ATOM 1480 N N . VAL A 1 228 ? 4.829 -23.203 11.828 1.00 41.93 1307 VAL A N 1
ATOM 1481 C CA . VAL A 1 228 ? 5.691 -23.703 12.903 1.00 46.18 1307 VAL A CA 1
ATOM 1482 C C . VAL A 1 228 ? 7.162 -23.888 12.445 1.00 50.33 1307 VAL A C 1
ATOM 1483 O O . VAL A 1 228 ? 7.442 -24.589 11.446 1.00 45.41 1307 VAL A O 1
ATOM 1487 N N . CYS A 1 229 ? 8.117 -23.309 13.193 1.00 53.40 1308 CYS A N 1
ATOM 1488 C CA . CYS A 1 229 ? 9.584 -23.435 12.868 1.00 55.82 1308 CYS A CA 1
ATOM 1489 C C . CYS A 1 229 ? 10.215 -24.800 13.140 1.00 58.47 1308 CYS A C 1
ATOM 1490 O O . CYS A 1 229 ? 9.736 -25.578 13.960 1.00 61.19 1308 CYS A O 1
ATOM 1493 N N . ASP A 1 230 ? 11.315 -25.080 12.448 1.00 59.48 1309 ASP A N 1
ATOM 1494 C CA . ASP A 1 230 ? 12.120 -26.300 12.710 1.00 65.12 1309 ASP A CA 1
ATOM 1495 C C . ASP A 1 230 ? 12.713 -26.257 14.121 1.00 63.61 1309 ASP A C 1
ATOM 1496 O O . ASP A 1 230 ? 13.056 -25.207 14.625 1.00 70.66 1309 ASP A O 1
ATOM 1501 N N . ASN A 1 231 ? 12.840 -27.409 14.756 1.00 71.02 1310 ASN A N 1
ATOM 1502 C CA . ASN A 1 231 ? 12.880 -27.471 16.211 1.00 77.83 1310 ASN A CA 1
ATOM 1503 C C . ASN A 1 231 ? 11.860 -26.487 16.797 1.00 82.83 1310 ASN A C 1
ATOM 1504 O O . ASN A 1 231 ? 11.930 -25.278 16.576 1.00 100.71 1310 ASN A O 1
ATOM 1509 N N . CYS A 1 232 ? 10.991 -27.035 17.630 1.00 83.43 1311 CYS A N 1
ATOM 1510 C CA . CYS A 1 232 ? 9.557 -26.719 17.717 1.00 66.37 1311 CYS A CA 1
ATOM 1511 C C . CYS A 1 232 ? 8.880 -27.879 16.951 1.00 69.08 1311 CYS A C 1
ATOM 1512 O O . CYS A 1 232 ? 7.994 -28.484 17.496 1.00 58.65 1311 CYS A O 1
ATOM 1515 N N . LEU A 1 233 ? 9.357 -28.197 15.732 1.00 66.52 1312 LEU A N 1
ATOM 1516 C CA . LEU A 1 233 ? 8.735 -29.172 14.816 1.00 74.20 1312 LEU A CA 1
ATOM 1517 C C . LEU A 1 233 ? 9.499 -30.492 14.806 1.00 74.92 1312 LEU A C 1
ATOM 1518 O O . LEU A 1 233 ? 9.061 -31.474 15.413 1.00 81.42 1312 LEU A O 1
ATOM 1523 N N . ARG B 2 5 ? 22.582 23.625 5.963 1.00 63.87 17 ARG C N 1
ATOM 1524 C CA . ARG B 2 5 ? 22.560 22.312 6.694 1.00 65.92 17 ARG C CA 1
ATOM 1525 C C . ARG B 2 5 ? 23.938 21.924 7.205 1.00 56.33 17 ARG C C 1
ATOM 1526 O O . ARG B 2 5 ? 24.913 21.913 6.476 1.00 51.04 17 ARG C O 1
ATOM 1534 N N . HIS B 2 6 ? 24.025 21.589 8.471 1.00 55.86 18 HIS C N 1
ATOM 1535 C CA . HIS B 2 6 ? 25.338 21.431 9.080 1.00 54.30 18 HIS C CA 1
ATOM 1536 C C . HIS B 2 6 ? 25.978 20.095 8.774 1.00 52.22 18 HIS C C 1
ATOM 1537 O O . HIS B 2 6 ? 25.328 19.220 8.221 1.00 51.28 18 HIS C O 1
ATOM 1544 N N . ARG B 2 7 ? 27.263 19.981 9.094 1.00 51.88 19 ARG C N 1
ATOM 1545 C CA . ARG B 2 7 ? 28.031 18.762 8.851 1.00 51.51 19 ARG C CA 1
ATOM 1546 C C . ARG B 2 7 ? 28.868 18.542 10.074 1.00 46.15 19 ARG C C 1
ATOM 1547 O O . ARG B 2 7 ? 29.249 19.515 10.730 1.00 42.38 19 ARG C O 1
ATOM 1567 N N . VAL B 2 9 ? 31.768 18.440 12.382 1.00 61.38 21 VAL C N 1
ATOM 1568 C CA . VAL B 2 9 ? 32.866 19.363 12.277 1.00 65.66 21 VAL C CA 1
ATOM 1569 C C . VAL B 2 9 ? 33.979 18.781 13.104 1.00 65.69 21 VAL C C 1
ATOM 1570 O O . VAL B 2 9 ? 33.726 18.399 14.239 1.00 72.60 21 VAL C O 1
#

CATH classification: 1.20.920.10 (+1 more: 3.30.40.10)

Solvent-accessible surface area: 11554 Å² total

Organism: Homo sapiens (NCBI:txid9606)

Foldseek 3Di:
DDWDFLVLLCVLCVVLLVLLVPDPPLQVVQADWDDCVVVVNVCLCVFFVDEAGSPVLNVCSVVVVDGDCVVSVLRLLLNLQSQCRPDDPPDPNNVSSVVSVVSSQVRFFVSVVVVVELGSDFWDPFFDDPCADSSHRDHC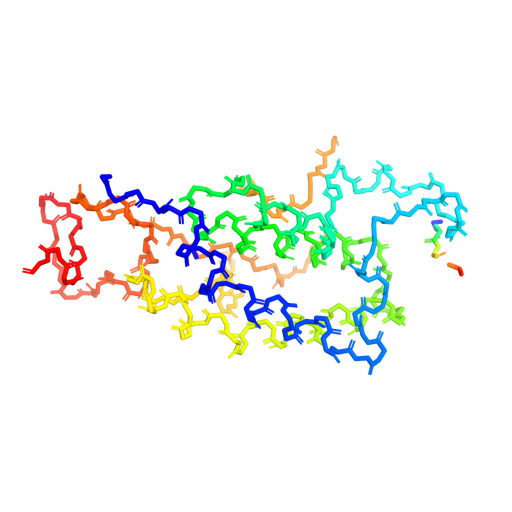VPDRTDTHTQAWFAAPQNRDTYGCVSQPDPPDDDPPGDHGDPSD/DDDD

Nearest PDB structures (foldseek):
  4n3w-assembly1_A  TM=1.005E+00  e=1.350E-36  Homo sapiens
  4n4f-assembly1_A  TM=1.004E+00  e=1.901E-33  Homo sapiens
  6alb-assembly1_A  TM=9.520E-01  e=2.206E-31  Homo sapiens
  5i8g-assembly1_A  TM=9.362E-01  e=6.430E-31  Homo sapiens
  6gyt-assembly1_B  TM=9.675E-01  e=1.201E-24  Homo sapiens

GO terms:
  GO:0061733 protein-lysine-acetyltransferase activity (F, IDA)
  GO:0005737 cytoplasm (C, IDA)
  GO:0141156 cAMP/PKA signal transduction (P, IDA)
  GO:1900182 positive regulation of protein localization to nucleus (P, IDA)
  GO:0031669 cellular response to nutrient levels (P, IDA)
  GO:0007249 canonical NF-kappaB signal transduction (P, IDA)
  GO:0061733 protein-lysine-acetyltransferase activity (F, TAS)
  GO:0003713 transcription coactivator activity (F, TAS)
  GO:0004402 histone acetyltransferase activity (F, TAS)
  GO:0048156 tau protein binding (F, TAS)
  GO:0003713 transcription coactivator activity (F, IDA)
  GO:0045944 positive regulation of transcription by RNA polymerase II (P, IDA)
  GO:0005634 nucleus (C, IC)
  GO:0005634 nucleus (C, IDA)
  GO:0016604 nuclear body (C, IDA)
  GO:0003682 chromatin binding (F, IDA)
  GO:0003684 damaged DNA binding (F, IDA)
  GO:0043993 histone H3K18 acetyltransferase activity (F, IDA)
  GO:0044017 histone H3K27 acetyltransferase activity (F, IDA)
  GO:1905168 positive regulation of double-strand break repair via homologous recombination (P, IDA)

Sequence (188 aa):
KKIFKPEELRQALMPTLEALYRQDPESLPFRQPVDPQLLGIPDYFDIVKNPMDLSTIKRKLDTGQYQEPWQYVDDVWLMFNNAWLYNRKTSRVYKFCSKLAEVFEQEIDPVMQSLGYCCGRKYEFSPQTLCDDPSQPQTTKKKNDTLDPEPFVDCKECGRKMHQICVLHYDIIWPSGFVCDNCLRHRV

Radius of gyration: 17.99 Å; Cα contacts (8 Å, |Δi|>4): 254; chains: 2; bounding box: 42×52×43 Å

B-factor: mean 45.27, std 12.22, range [23.19, 101.87]